Protein AF-A0A8S0TMM6-F1 (afdb_monomer)

Sequence (325 aa):
MARSENKHRPKLPVLSLVGIYNRWQGPYDYPSSRAVLHVAKFKPAFDTKEALLPDHKAVEKLRRFRYRSKYNLASFGPALTFYVDCLKACGQTDASKALHLALLRISNEAAVVDEKFRASAVRSMLKQFDSHVEKLNDNFDPRWTMRILLAGPRTLGGPAPYTQKMILDMATEWTQGSTVWGENVKEFVVQRTRHYAERWCAQKNYISLTFEQFVTDVARWATPGGAPAVTINEEKIRSKWAFGAAHAIAGGMLKIARSKDPRCVVVPKEEPAKTRLIITTPMASYLNQAYIWYRMGKPRMLKSTIGGFKTMQKWQENNYPLLPC

pLDDT: mean 74.48, std 17.44, range [29.39, 95.0]

Radius of gyration: 27.82 Å; Cα contacts (8 Å, |Δi|>4): 332; chains: 1; bounding box: 89×55×75 Å

Structure (mmCIF, N/CA/C/O backbone):
data_AF-A0A8S0TMM6-F1
#
_entry.id   AF-A0A8S0TMM6-F1
#
loop_
_atom_site.group_PDB
_atom_site.id
_atom_site.type_symbol
_atom_site.label_atom_id
_atom_site.label_alt_id
_atom_site.label_comp_id
_atom_site.label_asym_id
_atom_site.label_entity_id
_atom_site.label_seq_id
_atom_site.pdbx_PDB_ins_code
_atom_site.Cartn_x
_atom_site.Cartn_y
_atom_site.Cartn_z
_atom_site.occupancy
_atom_site.B_iso_or_equiv
_atom_site.auth_seq_id
_atom_site.auth_comp_id
_atom_site.auth_asym_id
_atom_site.auth_atom_id
_atom_site.pdbx_PDB_model_num
ATOM 1 N N . MET A 1 1 ? 54.404 -30.645 -19.899 1.00 41.59 1 MET A N 1
ATOM 2 C CA . MET A 1 1 ? 53.693 -30.653 -21.195 1.00 41.59 1 MET A CA 1
ATOM 3 C C . MET A 1 1 ? 52.261 -31.112 -20.968 1.00 41.59 1 MET A C 1
ATOM 5 O O . MET A 1 1 ? 52.057 -32.287 -20.721 1.00 41.59 1 MET A O 1
ATOM 9 N N . ALA A 1 2 ? 51.292 -30.200 -21.018 1.00 33.94 2 ALA A N 1
ATOM 10 C CA . ALA A 1 2 ? 49.889 -30.507 -21.301 1.00 33.94 2 ALA A CA 1
ATOM 11 C C . ALA A 1 2 ? 49.254 -29.206 -21.806 1.00 33.94 2 ALA A C 1
ATOM 13 O O . ALA A 1 2 ? 49.169 -28.216 -21.082 1.00 33.94 2 ALA A O 1
ATOM 14 N N . ARG A 1 3 ? 48.957 -29.178 -23.105 1.00 31.78 3 ARG A N 1
ATOM 15 C CA . ARG A 1 3 ? 48.357 -28.052 -23.819 1.00 31.78 3 ARG A CA 1
ATOM 16 C C . ARG A 1 3 ? 46.849 -28.013 -23.550 1.00 31.78 3 ARG A C 1
ATOM 18 O O . ARG A 1 3 ? 46.218 -29.056 -23.549 1.00 31.78 3 ARG A O 1
ATOM 25 N N . SER A 1 4 ? 46.328 -26.787 -23.460 1.00 33.69 4 SER A N 1
ATOM 26 C CA . SER A 1 4 ? 45.081 -26.311 -24.080 1.00 33.69 4 SER A CA 1
ATOM 27 C C . SER A 1 4 ? 43.789 -27.109 -23.863 1.00 33.69 4 SER A C 1
ATOM 29 O O . SER A 1 4 ? 43.594 -28.132 -24.499 1.00 33.69 4 SER A O 1
ATOM 31 N N . GLU A 1 5 ? 42.804 -26.462 -23.235 1.00 29.39 5 GLU A N 1
ATOM 32 C CA . GLU A 1 5 ? 41.477 -26.334 -23.854 1.00 29.39 5 GLU A CA 1
ATOM 33 C C . GLU A 1 5 ? 40.810 -25.023 -23.416 1.00 29.39 5 GLU A C 1
ATOM 35 O O . GLU A 1 5 ? 40.114 -24.909 -22.407 1.00 29.39 5 GLU A O 1
ATOM 40 N N . ASN A 1 6 ? 41.088 -23.980 -24.194 1.00 36.28 6 ASN A N 1
ATOM 41 C CA . ASN A 1 6 ? 40.467 -22.673 -24.067 1.00 36.28 6 ASN A CA 1
ATOM 42 C C . ASN A 1 6 ? 39.065 -22.766 -24.694 1.00 36.28 6 ASN A C 1
ATOM 44 O O . ASN A 1 6 ? 38.905 -22.608 -25.904 1.00 36.28 6 ASN A O 1
ATOM 48 N N . LYS A 1 7 ? 38.047 -23.105 -23.892 1.00 36.38 7 LYS A N 1
ATOM 49 C CA . LYS A 1 7 ? 36.659 -23.214 -24.368 1.00 36.38 7 LYS A CA 1
ATOM 50 C C . LYS A 1 7 ? 36.162 -21.851 -24.853 1.00 36.38 7 LYS A C 1
ATOM 52 O O . LYS A 1 7 ? 35.867 -20.950 -24.068 1.00 36.38 7 LYS A O 1
ATOM 57 N N . HIS A 1 8 ? 36.074 -21.721 -26.176 1.00 34.94 8 HIS A N 1
ATOM 58 C CA . HIS A 1 8 ? 35.413 -20.634 -26.883 1.00 34.94 8 HIS A CA 1
ATOM 59 C C . HIS A 1 8 ? 34.017 -20.375 -26.300 1.00 34.94 8 HIS A C 1
ATOM 61 O O . HIS A 1 8 ? 33.111 -21.199 -26.412 1.00 34.94 8 HIS A O 1
ATOM 67 N N . ARG A 1 9 ? 33.829 -19.191 -25.707 1.00 38.94 9 ARG A N 1
ATOM 68 C CA . ARG A 1 9 ? 32.493 -18.627 -25.492 1.00 38.94 9 ARG A CA 1
ATOM 69 C C . ARG A 1 9 ? 31.891 -18.321 -26.868 1.00 38.94 9 ARG A C 1
ATOM 71 O O . ARG A 1 9 ? 32.552 -17.621 -27.640 1.00 38.94 9 ARG A O 1
ATOM 78 N N . PRO A 1 10 ? 30.663 -18.758 -27.187 1.00 30.97 10 PRO A N 1
ATOM 79 C CA . PRO A 1 10 ? 29.994 -18.283 -28.386 1.00 30.97 10 PRO A CA 1
ATOM 80 C C . PRO A 1 10 ? 29.740 -16.780 -28.226 1.00 30.97 10 PRO A C 1
ATOM 82 O O . PRO A 1 10 ? 28.936 -16.349 -27.399 1.00 30.97 10 PRO A O 1
ATOM 85 N N . LYS A 1 11 ? 30.458 -15.960 -29.001 1.00 34.72 11 LYS A N 1
ATOM 86 C CA . LYS A 1 11 ? 30.071 -14.568 -29.230 1.00 34.72 11 LYS A CA 1
ATOM 87 C C . LYS A 1 11 ? 28.782 -14.619 -30.044 1.00 34.72 11 LYS A C 1
ATOM 89 O O . LYS A 1 11 ? 28.821 -14.935 -31.230 1.00 34.72 11 LYS A O 1
ATOM 94 N N . LEU A 1 12 ? 27.642 -14.361 -29.404 1.00 38.31 12 LEU A N 1
ATOM 95 C CA . LEU A 1 12 ? 26.404 -14.102 -30.137 1.00 38.31 12 LEU A CA 1
ATOM 96 C C . LEU A 1 12 ? 26.662 -12.949 -31.122 1.00 38.31 12 LEU A C 1
ATOM 98 O O . LEU A 1 12 ? 27.342 -11.986 -30.748 1.00 38.31 12 LEU A O 1
ATOM 102 N N . PRO A 1 13 ? 26.166 -13.035 -32.368 1.00 35.06 13 PRO A N 1
ATOM 103 C CA . PRO A 1 13 ? 26.374 -11.982 -33.343 1.00 35.06 13 PRO A CA 1
ATOM 104 C C . PRO A 1 13 ? 25.781 -10.690 -32.785 1.00 35.06 13 PRO A C 1
ATOM 106 O O . PRO A 1 13 ? 24.613 -10.645 -32.393 1.00 35.06 13 PRO A O 1
ATOM 109 N N . VAL A 1 14 ? 26.598 -9.637 -32.750 1.00 41.31 14 VAL A N 1
ATOM 110 C CA . VAL A 1 14 ? 26.136 -8.263 -32.553 1.00 41.31 14 VAL A CA 1
ATOM 111 C C . VAL A 1 14 ? 25.316 -7.909 -33.792 1.00 41.31 14 VAL A C 1
ATOM 113 O O . VAL A 1 14 ? 25.800 -7.273 -34.723 1.00 41.31 14 VAL A O 1
ATOM 116 N N . LEU A 1 15 ? 24.070 -8.378 -33.848 1.00 41.03 15 LEU A N 1
ATOM 117 C CA . LEU A 1 15 ? 23.077 -7.794 -34.731 1.00 41.03 15 LEU A CA 1
ATOM 118 C C . LEU A 1 15 ? 22.970 -6.340 -34.289 1.00 41.03 15 LEU A C 1
ATOM 120 O O . LEU A 1 15 ? 22.579 -6.060 -33.152 1.00 41.03 15 LEU A O 1
ATOM 124 N N . SER A 1 16 ? 23.392 -5.415 -35.152 1.00 43.59 16 SER A N 1
ATOM 125 C CA . SER A 1 16 ? 23.216 -3.996 -34.879 1.00 43.59 16 SER A CA 1
ATOM 126 C C . SER A 1 16 ? 21.739 -3.780 -34.545 1.00 43.59 16 SER A C 1
ATOM 128 O O . SER A 1 16 ? 20.850 -4.283 -35.233 1.00 43.59 16 SER A O 1
ATOM 130 N N . LEU A 1 17 ? 21.450 -3.067 -33.456 1.00 44.91 17 LEU A N 1
ATOM 131 C CA . LEU A 1 17 ? 20.073 -2.754 -33.044 1.00 44.91 17 LEU A CA 1
ATOM 132 C C . LEU A 1 17 ? 19.270 -2.090 -34.185 1.00 44.91 17 LEU A C 1
ATOM 134 O O . LEU A 1 17 ? 18.049 -2.208 -34.236 1.00 44.91 17 LEU A O 1
ATOM 138 N N . VAL A 1 18 ? 19.979 -1.478 -35.138 1.00 42.88 18 VAL A N 1
ATOM 139 C CA . VAL A 1 18 ? 19.478 -0.923 -36.403 1.00 42.88 18 VAL A CA 1
ATOM 140 C C . VAL A 1 18 ? 18.927 -2.007 -37.351 1.00 42.88 18 VAL A C 1
ATOM 142 O O . VAL A 1 18 ? 17.901 -1.804 -37.992 1.00 42.88 18 VAL A O 1
ATOM 145 N N . GLY A 1 19 ? 19.540 -3.192 -37.413 1.00 39.44 19 GLY A N 1
ATOM 146 C CA . GLY A 1 19 ? 19.092 -4.300 -38.266 1.00 39.44 19 GLY A CA 1
ATOM 147 C C . GLY A 1 19 ? 17.809 -4.990 -37.784 1.00 39.44 19 GLY A C 1
ATOM 148 O O . GLY A 1 19 ? 17.019 -5.460 -38.602 1.00 39.44 19 GLY A O 1
ATOM 149 N N . ILE A 1 20 ? 17.565 -5.013 -36.469 1.00 46.78 20 ILE A N 1
ATOM 150 C CA . ILE A 1 20 ? 16.291 -5.479 -35.886 1.00 46.78 20 ILE A CA 1
ATOM 151 C C . ILE A 1 20 ? 15.201 -4.411 -36.075 1.00 46.78 20 ILE A C 1
ATOM 153 O O . ILE A 1 20 ? 14.049 -4.745 -36.345 1.00 46.78 20 ILE A O 1
ATOM 157 N N . TYR A 1 21 ? 15.578 -3.132 -35.997 1.00 41.50 21 TYR A N 1
ATOM 158 C CA . TYR A 1 21 ? 14.701 -1.980 -36.215 1.00 41.50 21 TYR A CA 1
ATOM 159 C C . TYR A 1 21 ? 14.145 -1.916 -37.653 1.00 41.50 21 TYR A C 1
ATOM 161 O O . TYR A 1 21 ? 12.942 -1.735 -37.833 1.00 41.50 21 TYR A O 1
ATOM 169 N N . ASN A 1 22 ? 14.974 -2.174 -38.672 1.00 43.50 22 ASN A N 1
ATOM 170 C CA . ASN A 1 22 ? 14.568 -2.062 -40.081 1.00 43.50 22 ASN A CA 1
ATOM 171 C C . ASN A 1 22 ? 13.669 -3.206 -40.593 1.00 43.50 22 ASN A C 1
ATOM 173 O O . ASN A 1 22 ? 13.001 -3.048 -41.607 1.00 43.50 22 ASN A O 1
ATOM 177 N N . ARG A 1 23 ? 13.607 -4.357 -39.909 1.00 46.81 23 ARG A N 1
ATOM 178 C CA . ARG A 1 23 ? 12.795 -5.515 -40.349 1.00 46.81 23 ARG A CA 1
ATOM 179 C C . ARG A 1 23 ? 11.315 -5.453 -39.947 1.00 46.81 23 ARG A C 1
ATOM 181 O O . ARG A 1 23 ? 10.576 -6.383 -40.246 1.00 46.81 23 ARG A O 1
ATOM 188 N N . TRP A 1 24 ? 10.893 -4.414 -39.227 1.00 46.22 24 TRP A N 1
ATOM 189 C CA . TRP A 1 24 ? 9.623 -4.394 -38.482 1.00 46.22 24 TRP A CA 1
ATOM 190 C C . TRP A 1 24 ? 8.768 -3.136 -38.713 1.00 46.22 24 TRP A C 1
ATOM 192 O O . TRP A 1 24 ? 7.904 -2.825 -37.880 1.00 46.22 24 TRP A O 1
ATOM 202 N N . GLN A 1 25 ? 9.012 -2.403 -39.803 1.00 40.00 25 GLN A N 1
ATOM 203 C CA . GLN A 1 25 ? 8.175 -1.276 -40.213 1.00 40.00 25 GLN A CA 1
ATOM 204 C C . GLN A 1 25 ? 7.002 -1.761 -41.075 1.00 40.00 25 GLN A C 1
ATOM 206 O O . GLN A 1 25 ? 7.186 -2.247 -42.186 1.00 40.00 25 GLN A O 1
ATOM 211 N N . GLY A 1 26 ? 5.792 -1.647 -40.525 1.00 44.69 26 GLY A N 1
ATOM 212 C CA . GLY A 1 26 ? 4.570 -1.499 -41.315 1.00 44.69 26 GLY A CA 1
ATOM 213 C C . GLY A 1 26 ? 4.351 -0.018 -41.677 1.00 44.69 26 GLY A C 1
ATOM 214 O O . GLY A 1 26 ? 5.048 0.839 -41.135 1.00 44.69 26 GLY A O 1
ATOM 215 N N . PRO A 1 27 ? 3.384 0.300 -42.552 1.00 37.44 27 PRO A N 1
ATOM 216 C CA . PRO A 1 27 ? 3.313 1.559 -43.310 1.00 37.44 27 PRO A CA 1
ATOM 217 C C . PRO A 1 27 ? 2.819 2.797 -42.531 1.00 37.44 27 PRO A C 1
ATOM 219 O O . PRO A 1 27 ? 2.319 3.738 -43.137 1.00 37.44 27 PRO A O 1
ATOM 222 N N . TYR A 1 28 ? 2.938 2.833 -41.203 1.00 42.28 28 TYR A N 1
ATOM 223 C CA . TYR A 1 28 ? 2.476 3.966 -40.395 1.00 42.28 28 TYR A CA 1
ATOM 224 C C . TYR A 1 28 ? 3.660 4.688 -39.743 1.00 42.28 28 TYR A C 1
ATOM 226 O O . TYR A 1 28 ? 4.115 4.309 -38.664 1.00 42.28 28 TYR A O 1
ATOM 234 N N . ASP A 1 29 ? 4.139 5.746 -40.398 1.00 41.88 29 ASP A N 1
ATOM 235 C CA . ASP A 1 29 ? 5.099 6.703 -39.840 1.00 41.88 29 ASP A CA 1
ATOM 236 C C . ASP A 1 29 ? 4.399 7.599 -38.803 1.00 41.88 29 ASP A C 1
ATOM 238 O O . ASP A 1 29 ? 3.918 8.693 -39.094 1.00 41.88 29 ASP A O 1
ATOM 242 N N . TYR A 1 30 ? 4.313 7.119 -37.561 1.00 45.72 30 TYR A N 1
ATOM 243 C CA . TYR A 1 30 ? 4.000 7.964 -36.407 1.00 45.72 30 TYR A CA 1
ATOM 244 C C . TYR A 1 30 ? 5.299 8.536 -35.794 1.00 45.72 30 TYR A C 1
ATOM 246 O O . TYR A 1 30 ? 6.368 7.930 -35.917 1.00 45.72 30 TYR A O 1
ATOM 254 N N . PRO A 1 31 ? 5.236 9.637 -35.012 1.00 51.09 31 PRO A N 1
ATOM 255 C CA . PRO A 1 31 ? 6.353 10.160 -34.200 1.00 51.09 31 PRO A CA 1
ATOM 256 C C . PRO A 1 31 ? 6.953 9.159 -33.182 1.00 51.09 31 PRO A C 1
ATOM 258 O O . PRO A 1 31 ? 7.873 9.488 -32.428 1.00 51.09 31 PRO A O 1
ATOM 261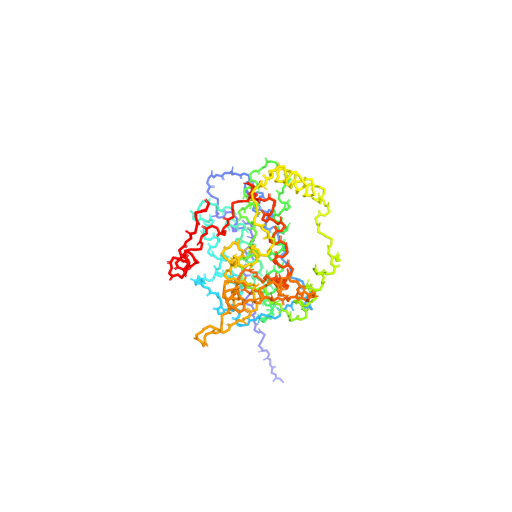 N N . SER A 1 32 ? 6.438 7.929 -33.143 1.00 54.72 32 SER A N 1
ATOM 262 C CA . SER A 1 32 ? 6.782 6.840 -32.236 1.00 54.72 32 SER A CA 1
ATOM 263 C C . SER A 1 32 ? 8.208 6.306 -32.403 1.00 54.72 32 SER A C 1
ATOM 265 O O . SER A 1 32 ? 8.795 5.830 -31.427 1.00 54.72 32 SER A O 1
ATOM 267 N N . SER A 1 33 ? 8.825 6.470 -33.578 1.00 62.31 33 SER A N 1
ATOM 268 C CA . SER A 1 33 ? 10.219 6.073 -33.829 1.00 62.31 33 SER A CA 1
ATOM 269 C C . SER A 1 33 ? 11.203 6.744 -32.863 1.00 62.31 33 SER A C 1
ATOM 271 O O . SER A 1 33 ? 12.083 6.086 -32.303 1.00 62.31 33 SER A O 1
ATOM 273 N N . ARG A 1 34 ? 11.020 8.037 -32.562 1.00 66.38 34 ARG A N 1
ATOM 274 C CA . ARG A 1 34 ? 11.893 8.781 -31.635 1.00 66.38 34 ARG A CA 1
ATOM 275 C C . ARG A 1 34 ? 11.760 8.312 -30.190 1.00 66.38 34 ARG A C 1
ATOM 277 O O . ARG A 1 34 ? 12.761 8.255 -29.478 1.00 66.38 34 ARG A O 1
ATOM 284 N N . ALA A 1 35 ? 10.552 7.966 -29.758 1.00 67.06 35 ALA A N 1
ATOM 285 C CA . ALA A 1 35 ? 10.294 7.507 -28.399 1.00 67.06 35 ALA A CA 1
ATOM 286 C C . ALA A 1 35 ? 10.844 6.090 -28.167 1.00 67.06 35 ALA A C 1
ATOM 288 O O . ALA A 1 35 ? 11.502 5.842 -27.156 1.00 67.06 35 ALA A O 1
ATOM 289 N N . VAL A 1 36 ? 10.685 5.193 -29.148 1.00 74.31 36 VAL A N 1
ATOM 290 C CA . VAL A 1 36 ? 11.335 3.873 -29.145 1.00 74.31 36 VAL A CA 1
ATOM 291 C C . VAL A 1 36 ? 12.854 4.022 -29.105 1.00 74.31 36 VAL A C 1
ATOM 293 O O . VAL A 1 36 ? 13.507 3.374 -28.290 1.00 74.31 36 VAL A O 1
ATOM 296 N N . LEU A 1 37 ? 13.428 4.914 -29.919 1.00 72.75 37 LEU A N 1
ATOM 297 C CA . LEU A 1 37 ? 14.867 5.190 -29.911 1.00 72.75 37 LEU A CA 1
ATOM 298 C C . LEU A 1 37 ? 15.341 5.794 -28.581 1.00 72.75 37 LEU A C 1
ATOM 300 O O . LEU A 1 37 ? 16.427 5.458 -28.113 1.00 72.75 37 LEU A O 1
ATOM 304 N N . HIS A 1 38 ? 14.544 6.655 -27.944 1.00 77.00 38 HIS A N 1
ATOM 305 C CA . HIS A 1 38 ? 14.868 7.217 -26.632 1.00 77.00 38 HIS A CA 1
ATOM 306 C C . HIS A 1 38 ? 14.887 6.135 -25.548 1.00 77.00 38 HIS A C 1
ATOM 308 O O . HIS A 1 38 ? 15.825 6.068 -24.752 1.00 77.00 38 HIS A O 1
ATOM 314 N N . VAL A 1 39 ? 13.895 5.244 -25.539 1.00 77.44 39 VAL A N 1
ATOM 315 C CA . VAL A 1 39 ? 13.877 4.095 -24.625 1.00 77.44 39 VAL A CA 1
ATOM 316 C C . VAL A 1 39 ? 15.013 3.119 -24.951 1.00 77.44 39 VAL A C 1
ATOM 318 O O . VAL A 1 39 ? 15.661 2.608 -24.044 1.00 77.44 39 VAL A O 1
ATOM 321 N N . ALA A 1 40 ? 15.361 2.933 -26.225 1.00 75.31 40 ALA A N 1
ATOM 322 C CA . ALA A 1 40 ? 16.509 2.126 -26.636 1.00 75.31 40 ALA A CA 1
ATOM 323 C C . ALA A 1 40 ? 17.864 2.716 -26.195 1.00 75.31 40 ALA A C 1
ATOM 325 O O . ALA A 1 40 ? 18.872 2.010 -26.210 1.00 75.31 40 ALA A O 1
ATOM 326 N N . LYS A 1 41 ? 17.925 3.986 -25.776 1.00 81.88 41 LYS A N 1
ATOM 327 C CA . LYS A 1 41 ? 19.119 4.573 -25.145 1.00 81.88 41 LYS A CA 1
ATOM 328 C C . LYS A 1 41 ? 19.222 4.262 -23.652 1.00 81.88 41 LYS A C 1
ATOM 330 O O . LYS A 1 41 ? 20.275 4.530 -23.079 1.00 81.88 41 LYS A O 1
ATOM 335 N N . PHE A 1 42 ? 18.193 3.674 -23.036 1.00 86.38 42 PHE A N 1
ATOM 336 C CA . PHE A 1 42 ? 18.240 3.253 -21.641 1.00 86.38 42 PHE A CA 1
ATOM 337 C C . PHE A 1 42 ? 19.410 2.288 -21.412 1.00 86.38 42 PHE A C 1
ATOM 339 O O . PHE A 1 42 ? 19.559 1.269 -22.103 1.00 86.38 42 PHE A O 1
ATOM 346 N N . LYS A 1 43 ? 20.254 2.640 -20.444 1.00 88.50 43 LYS A N 1
ATOM 347 C CA . LYS A 1 43 ? 21.378 1.834 -19.977 1.00 88.50 43 LYS A CA 1
ATOM 348 C C . LYS A 1 43 ? 21.063 1.416 -18.545 1.00 88.50 43 LYS A C 1
ATOM 350 O O . LYS A 1 43 ? 21.161 2.264 -17.660 1.00 88.50 43 LYS A O 1
ATOM 355 N N . PRO A 1 44 ? 20.621 0.171 -18.324 1.00 86.56 44 PRO A N 1
ATOM 356 C CA . PRO A 1 44 ? 20.357 -0.289 -16.977 1.00 86.56 44 PRO A CA 1
ATOM 357 C C . PRO A 1 44 ? 21.651 -0.342 -16.173 1.00 86.56 44 PRO A C 1
ATOM 359 O O . PRO A 1 44 ? 22.667 -0.833 -16.654 1.00 86.56 44 PRO A O 1
ATOM 362 N N . ALA A 1 45 ? 21.581 0.132 -14.938 1.00 86.00 45 ALA A N 1
ATOM 363 C CA . ALA A 1 45 ? 22.552 -0.152 -13.900 1.00 86.00 45 ALA A CA 1
ATOM 364 C C . ALA A 1 45 ? 21.776 -0.596 -12.657 1.00 86.00 45 ALA A C 1
ATOM 366 O O . ALA A 1 45 ? 20.649 -0.158 -12.436 1.00 86.00 45 ALA A O 1
ATOM 367 N N . PHE A 1 46 ? 22.339 -1.484 -11.851 1.00 79.81 46 PHE A N 1
ATOM 368 C CA . PHE A 1 46 ? 21.806 -1.761 -10.519 1.00 79.81 46 PHE A CA 1
ATOM 369 C C . PHE A 1 46 ? 22.635 -0.998 -9.482 1.00 79.81 46 PHE A C 1
ATOM 371 O O . PHE A 1 46 ? 23.749 -0.563 -9.776 1.00 79.81 46 PHE A O 1
ATOM 378 N N . ASP A 1 47 ? 22.066 -0.799 -8.292 1.00 76.00 47 ASP A N 1
ATOM 379 C CA . ASP A 1 47 ? 22.772 -0.168 -7.171 1.00 76.00 47 ASP A CA 1
ATOM 380 C C . ASP A 1 47 ? 24.058 -0.939 -6.822 1.00 76.00 47 ASP A C 1
ATOM 382 O O . ASP A 1 47 ? 24.266 -2.067 -7.278 1.00 76.00 47 ASP A O 1
ATOM 386 N N . THR A 1 48 ? 24.943 -0.351 -6.014 1.00 80.25 48 THR A N 1
ATOM 387 C CA . THR A 1 48 ? 26.183 -1.033 -5.613 1.00 80.25 48 THR A CA 1
ATOM 388 C C . THR A 1 48 ? 25.876 -2.405 -4.998 1.00 80.25 48 THR A C 1
ATOM 390 O O . THR A 1 48 ? 24.795 -2.627 -4.446 1.00 80.25 48 THR A O 1
ATOM 393 N N . LYS A 1 49 ? 26.800 -3.369 -5.113 1.00 72.69 49 LYS A N 1
ATOM 394 C CA . LYS A 1 49 ? 26.549 -4.752 -4.660 1.00 72.69 49 LYS A CA 1
ATOM 395 C C . LYS A 1 49 ? 26.154 -4.813 -3.181 1.00 72.69 49 LYS A C 1
ATOM 397 O O . LYS A 1 49 ? 25.375 -5.678 -2.799 1.00 72.69 49 LYS A O 1
ATOM 402 N N . GLU A 1 50 ? 26.648 -3.871 -2.387 1.00 74.19 50 GLU A N 1
ATOM 403 C CA . GLU A 1 50 ? 26.378 -3.701 -0.959 1.00 74.19 50 GLU A CA 1
ATOM 404 C C . GLU A 1 50 ? 24.937 -3.243 -0.677 1.00 74.19 50 GLU A C 1
ATOM 406 O O . GLU A 1 50 ? 24.417 -3.487 0.409 1.00 74.19 50 GLU A O 1
ATOM 411 N N . ALA A 1 51 ? 24.276 -2.606 -1.648 1.00 78.75 51 ALA A N 1
ATOM 412 C CA . ALA A 1 51 ? 22.885 -2.168 -1.559 1.00 78.75 51 ALA A CA 1
ATOM 413 C C . ALA A 1 51 ? 21.881 -3.244 -2.018 1.00 78.75 51 ALA A C 1
ATOM 415 O O . ALA A 1 51 ? 20.670 -3.070 -1.855 1.00 78.75 51 ALA A O 1
ATOM 416 N N . LEU A 1 52 ? 22.352 -4.354 -2.601 1.00 84.12 52 LEU A N 1
ATOM 417 C CA . LEU A 1 52 ? 21.483 -5.439 -3.044 1.00 84.12 52 LEU A CA 1
ATOM 418 C C . LEU A 1 52 ? 21.039 -6.311 -1.870 1.00 84.12 52 LEU A C 1
ATOM 420 O O . LEU A 1 52 ? 21.830 -6.738 -1.033 1.00 84.12 52 LEU A O 1
ATOM 424 N N . LEU A 1 53 ? 19.748 -6.626 -1.851 1.00 82.12 53 LEU A N 1
ATOM 425 C CA . LEU A 1 53 ? 19.126 -7.399 -0.786 1.00 82.12 53 LEU A CA 1
ATOM 426 C C . LEU A 1 53 ? 18.813 -8.817 -1.262 1.00 82.12 53 LEU A C 1
ATOM 428 O O . LEU A 1 53 ? 18.386 -8.988 -2.409 1.00 82.12 53 LEU A O 1
ATOM 432 N N . PRO A 1 54 ? 19.033 -9.839 -0.416 1.00 81.81 54 PRO A N 1
ATOM 433 C CA . PRO A 1 54 ? 18.814 -11.215 -0.815 1.00 81.81 54 PRO A CA 1
ATOM 434 C C . PRO A 1 54 ? 17.318 -11.500 -0.980 1.00 81.81 54 PRO A C 1
ATOM 436 O O . PRO A 1 54 ? 16.497 -11.109 -0.151 1.00 81.81 54 PRO A O 1
ATOM 439 N N . ASP A 1 55 ? 16.966 -12.210 -2.041 1.00 73.12 55 ASP A N 1
ATOM 440 C CA . ASP A 1 55 ? 15.621 -12.636 -2.372 1.00 73.12 55 ASP A CA 1
ATOM 441 C C . ASP A 1 55 ? 15.098 -13.603 -1.303 1.00 73.12 55 ASP A C 1
ATOM 443 O O . ASP A 1 55 ? 15.692 -14.643 -1.001 1.00 73.12 55 ASP A O 1
ATOM 447 N N . HIS A 1 56 ? 13.928 -13.289 -0.747 1.00 68.00 56 HIS A N 1
ATOM 448 C CA . HIS A 1 56 ? 13.251 -14.177 0.192 1.00 68.00 56 HIS A CA 1
ATOM 449 C C . HIS A 1 56 ? 12.527 -15.282 -0.576 1.00 68.00 56 HIS A C 1
ATOM 451 O O . HIS A 1 56 ? 11.448 -15.060 -1.118 1.00 68.00 56 HIS A O 1
ATOM 457 N N . LYS A 1 57 ? 13.067 -16.507 -0.591 1.00 63.94 57 LYS A N 1
ATOM 458 C CA . LYS A 1 57 ? 12.431 -17.660 -1.272 1.00 63.94 57 LYS A CA 1
ATOM 459 C C . LYS A 1 57 ? 10.981 -17.910 -0.831 1.00 63.94 57 LYS A C 1
ATOM 461 O O . LYS A 1 57 ? 10.160 -18.364 -1.624 1.00 63.94 57 LYS A O 1
ATOM 466 N N . ALA A 1 58 ? 10.634 -17.572 0.414 1.00 62.94 58 ALA A N 1
ATOM 467 C CA . ALA A 1 58 ? 9.262 -17.658 0.924 1.00 62.94 58 ALA A CA 1
ATOM 468 C C . ALA A 1 58 ? 8.270 -16.808 0.108 1.00 62.94 58 ALA A C 1
ATOM 470 O O . ALA A 1 58 ? 7.121 -17.200 -0.086 1.00 62.94 58 ALA A O 1
ATOM 471 N N . VAL A 1 59 ? 8.738 -15.684 -0.434 1.00 59.69 59 VAL A N 1
ATOM 472 C CA . VAL A 1 59 ? 7.948 -14.740 -1.221 1.00 59.69 59 VAL A CA 1
ATOM 473 C C . VAL A 1 59 ? 7.613 -15.286 -2.613 1.00 59.69 59 VAL A C 1
ATOM 475 O O . VAL A 1 59 ? 6.577 -14.938 -3.182 1.00 59.69 59 VAL A O 1
ATOM 478 N N . GLU A 1 60 ? 8.423 -16.195 -3.164 1.00 60.06 60 GLU A N 1
ATOM 479 C CA . GLU A 1 60 ? 8.101 -16.841 -4.441 1.00 60.06 60 GLU A CA 1
ATOM 480 C C . GLU A 1 60 ? 6.800 -17.647 -4.372 1.00 60.06 60 GLU A C 1
ATOM 482 O O . GLU A 1 60 ? 6.055 -17.689 -5.351 1.00 60.06 60 GLU A O 1
ATOM 487 N N . LYS A 1 61 ? 6.470 -18.203 -3.197 1.00 63.03 61 LYS A N 1
ATOM 488 C CA . LYS A 1 61 ? 5.216 -18.938 -2.959 1.00 63.03 61 LYS A CA 1
ATOM 489 C C . LYS A 1 61 ? 3.973 -18.047 -3.043 1.00 63.03 61 LYS A C 1
ATOM 491 O O . LYS A 1 61 ? 2.877 -18.553 -3.257 1.00 63.03 61 LYS A O 1
ATOM 496 N N . LEU A 1 62 ? 4.126 -16.727 -2.902 1.00 58.34 62 LEU A N 1
ATOM 497 C CA . LEU A 1 62 ? 3.026 -15.762 -3.007 1.00 58.34 62 LEU A CA 1
ATOM 498 C C . LEU A 1 62 ? 2.688 -15.399 -4.463 1.00 58.34 62 LEU A C 1
ATOM 500 O O . LEU A 1 62 ? 1.725 -14.667 -4.708 1.00 58.34 62 LEU A O 1
ATOM 504 N N . ARG A 1 63 ? 3.444 -15.908 -5.445 1.00 62.34 63 ARG A N 1
ATOM 505 C CA . ARG A 1 63 ? 3.164 -15.688 -6.868 1.00 62.34 63 ARG A CA 1
ATOM 506 C C . ARG A 1 63 ? 1.920 -16.467 -7.289 1.00 62.34 63 ARG A C 1
ATOM 508 O O . ARG A 1 63 ? 1.947 -17.680 -7.467 1.00 62.34 63 ARG A O 1
ATOM 515 N N . ARG A 1 64 ? 0.822 -15.740 -7.497 1.00 59.91 64 ARG A N 1
ATOM 516 C CA . ARG A 1 64 ? -0.451 -16.303 -7.984 1.00 59.91 64 ARG A CA 1
ATOM 517 C C . ARG A 1 64 ? -0.512 -16.434 -9.508 1.00 59.91 64 ARG A C 1
ATOM 519 O O . ARG A 1 64 ? -1.345 -17.170 -10.022 1.00 59.91 64 ARG A O 1
ATOM 526 N N . PHE A 1 65 ? 0.359 -15.730 -10.228 1.00 67.88 65 PHE A N 1
ATOM 527 C CA . PHE A 1 65 ? 0.328 -15.643 -11.686 1.00 67.88 65 PHE A CA 1
ATOM 528 C C . PHE A 1 65 ? 1.373 -16.566 -12.323 1.00 67.88 65 PHE A C 1
ATOM 530 O O . PHE A 1 65 ? 2.571 -16.422 -12.074 1.00 67.88 65 PHE A O 1
ATOM 537 N N . ARG A 1 66 ? 0.918 -17.521 -13.144 1.00 73.12 66 ARG A N 1
ATOM 538 C CA . ARG A 1 66 ? 1.767 -18.483 -13.861 1.00 73.12 66 ARG A CA 1
ATOM 539 C C . ARG A 1 66 ? 1.780 -18.131 -15.346 1.00 73.12 66 ARG A C 1
ATOM 541 O O . ARG A 1 66 ? 0.869 -18.494 -16.078 1.00 73.12 66 ARG A O 1
ATOM 548 N N . TYR A 1 67 ? 2.813 -17.416 -15.774 1.00 83.88 67 TYR A N 1
ATOM 549 C CA . TYR A 1 67 ? 3.047 -17.072 -17.176 1.00 83.88 67 TYR A CA 1
ATOM 550 C C . TYR A 1 67 ? 4.488 -17.421 -17.538 1.00 83.88 67 TYR A C 1
ATOM 552 O O . TYR A 1 67 ? 5.398 -17.212 -16.732 1.00 83.88 67 TYR A O 1
ATOM 560 N N . ARG A 1 68 ? 4.719 -17.993 -18.723 1.00 87.81 68 ARG A N 1
ATOM 561 C CA . ARG A 1 68 ? 6.077 -18.368 -19.133 1.00 87.81 68 ARG A CA 1
ATOM 562 C C . ARG A 1 68 ? 6.886 -17.097 -19.369 1.00 87.81 68 ARG A C 1
ATOM 564 O O . ARG A 1 68 ? 6.525 -16.283 -20.212 1.00 87.81 68 ARG A O 1
ATOM 571 N N . SER A 1 69 ? 7.976 -16.931 -18.627 1.00 88.62 69 SER A N 1
ATOM 572 C CA . SER A 1 69 ? 8.839 -15.766 -18.800 1.00 88.62 69 SER A CA 1
ATOM 573 C C . SER A 1 69 ? 9.652 -15.866 -20.092 1.00 88.62 69 SER A C 1
ATOM 575 O O . SER A 1 69 ? 10.252 -16.908 -20.358 1.00 88.62 69 SER A O 1
ATOM 577 N N . LYS A 1 70 ? 9.723 -14.770 -20.856 1.00 92.12 70 LYS A N 1
ATOM 578 C CA . LYS A 1 70 ? 10.693 -14.584 -21.954 1.00 92.12 70 LYS A CA 1
ATOM 579 C C . LYS A 1 70 ? 12.040 -14.046 -21.463 1.00 92.12 70 LYS A C 1
ATOM 581 O O . LYS A 1 70 ? 13.010 -14.075 -22.210 1.00 92.12 70 LYS A O 1
ATOM 586 N N . TYR A 1 71 ? 12.100 -13.553 -20.225 1.00 91.31 71 TYR A N 1
ATOM 587 C CA . TYR A 1 71 ? 13.261 -12.851 -19.675 1.00 91.31 71 TYR A CA 1
ATOM 588 C C . TYR A 1 71 ? 13.774 -13.519 -18.394 1.00 91.31 71 TYR A C 1
ATOM 590 O O . TYR A 1 71 ? 12.984 -14.030 -17.592 1.00 91.31 71 TYR A O 1
ATOM 598 N N . ASN A 1 72 ? 15.080 -13.452 -18.137 1.00 89.25 72 ASN A N 1
ATOM 599 C CA . ASN A 1 72 ? 15.669 -13.904 -16.874 1.00 89.25 72 ASN A CA 1
ATOM 600 C C . ASN A 1 72 ? 15.634 -12.774 -15.827 1.00 89.25 72 ASN A C 1
ATOM 602 O O . ASN A 1 72 ? 16.659 -12.218 -15.445 1.00 89.25 72 ASN A O 1
ATOM 606 N N . LEU A 1 73 ? 14.425 -12.400 -15.395 1.00 89.75 73 LEU A N 1
ATOM 607 C CA . LEU A 1 73 ? 14.171 -11.242 -14.522 1.00 89.75 73 LEU A CA 1
ATOM 608 C C . LEU A 1 73 ? 13.641 -11.638 -13.137 1.00 89.75 73 LEU A C 1
ATOM 610 O O . LEU A 1 73 ? 12.860 -10.903 -12.527 1.00 89.75 73 LEU A O 1
ATOM 614 N N . ALA A 1 74 ? 14.028 -12.821 -12.652 1.00 86.81 74 ALA A N 1
ATOM 615 C CA . ALA A 1 74 ? 13.554 -13.379 -11.386 1.00 86.81 74 ALA A CA 1
ATOM 616 C C . ALA A 1 74 ? 12.015 -13.285 -11.270 1.00 86.81 74 ALA A C 1
ATOM 618 O O . ALA A 1 74 ? 11.287 -13.671 -12.189 1.00 86.81 74 ALA A O 1
ATOM 619 N N . SER A 1 75 ? 11.510 -12.721 -10.168 1.00 83.75 75 SER A N 1
ATOM 620 C CA . SER A 1 75 ? 10.069 -12.585 -9.907 1.00 83.75 75 SER A CA 1
ATOM 621 C C . SER A 1 75 ? 9.285 -11.737 -10.902 1.00 83.75 75 SER A C 1
ATOM 623 O O . SER A 1 75 ? 8.070 -11.890 -10.991 1.00 83.75 75 SER A O 1
ATOM 625 N N . PHE A 1 76 ? 9.959 -10.879 -11.662 1.00 88.38 76 PHE A N 1
ATOM 626 C CA . PHE A 1 76 ? 9.321 -9.943 -12.580 1.00 88.38 76 PHE A CA 1
ATOM 627 C C . PHE A 1 76 ? 9.031 -10.561 -13.951 1.00 88.38 76 PHE A C 1
ATOM 629 O O . PHE A 1 76 ? 8.156 -10.089 -14.675 1.00 88.38 76 PHE A O 1
ATOM 636 N N . GLY A 1 77 ? 9.762 -11.617 -14.317 1.00 90.50 77 GLY A N 1
ATOM 637 C CA . GLY A 1 77 ? 9.773 -12.178 -15.667 1.00 90.50 77 GLY A CA 1
ATOM 638 C C . GLY A 1 77 ? 8.384 -12.519 -16.228 1.00 90.50 77 GLY A C 1
ATOM 639 O O . GLY A 1 77 ? 8.017 -11.976 -17.275 1.00 90.50 77 GLY A O 1
ATOM 640 N N . PRO A 1 78 ? 7.582 -13.359 -15.546 1.00 89.50 78 PRO A N 1
ATOM 641 C CA . PRO A 1 78 ? 6.231 -13.717 -15.984 1.00 89.50 78 PRO A CA 1
ATOM 642 C C . PRO A 1 78 ? 5.313 -12.513 -16.232 1.00 89.50 78 PRO A C 1
ATOM 644 O O . PRO A 1 78 ? 4.726 -12.398 -17.306 1.00 89.50 78 PRO A O 1
ATOM 647 N N . ALA A 1 79 ? 5.216 -11.600 -15.261 1.00 89.19 79 ALA A N 1
ATOM 648 C CA . ALA A 1 79 ? 4.317 -10.449 -15.328 1.00 89.19 79 ALA A CA 1
ATOM 649 C C . ALA A 1 79 ? 4.739 -9.455 -16.417 1.00 89.19 79 ALA A C 1
ATOM 651 O O . ALA A 1 79 ? 3.900 -8.971 -17.171 1.00 89.19 79 ALA A O 1
ATOM 652 N N . LEU A 1 80 ? 6.041 -9.200 -16.554 1.00 92.75 80 LEU A N 1
ATOM 653 C CA . LEU A 1 80 ? 6.568 -8.322 -17.597 1.00 92.75 80 LEU A CA 1
ATOM 654 C C . LEU A 1 80 ? 6.437 -8.925 -18.996 1.00 92.75 80 LEU A C 1
ATOM 656 O O . LEU A 1 80 ? 6.198 -8.201 -19.958 1.00 92.75 80 LEU A O 1
ATOM 660 N N . THR A 1 81 ? 6.564 -10.247 -19.118 1.00 94.25 81 THR A N 1
ATOM 661 C CA . THR A 1 81 ? 6.312 -10.940 -20.387 1.00 94.25 81 THR A CA 1
ATOM 662 C C . THR A 1 81 ? 4.859 -10.775 -20.803 1.00 94.25 81 THR A C 1
ATOM 664 O O . THR A 1 81 ? 4.594 -10.341 -21.921 1.00 94.25 81 THR A O 1
ATOM 667 N N . PHE A 1 82 ? 3.935 -11.047 -19.882 1.00 92.94 82 PHE A N 1
ATOM 668 C CA . PHE A 1 82 ? 2.514 -10.825 -20.113 1.00 92.94 82 PHE A CA 1
ATOM 669 C C . PHE A 1 82 ? 2.224 -9.365 -20.472 1.00 92.94 82 PHE A C 1
ATOM 671 O O . PHE A 1 82 ? 1.485 -9.103 -21.413 1.00 92.94 82 PHE A O 1
ATOM 678 N N . TYR A 1 83 ? 2.854 -8.408 -19.784 1.00 93.38 83 TYR A N 1
ATOM 679 C CA . TYR A 1 83 ? 2.639 -6.990 -20.052 1.00 93.38 83 TYR A CA 1
ATOM 680 C C . TYR A 1 83 ? 3.077 -6.576 -21.464 1.00 93.38 83 TYR A C 1
ATOM 682 O O . TYR A 1 83 ? 2.322 -5.915 -22.175 1.00 93.38 83 TYR A O 1
ATOM 690 N N . VAL A 1 84 ? 4.254 -7.027 -21.910 1.00 94.25 84 VAL A N 1
ATOM 691 C CA . VAL A 1 84 ? 4.734 -6.804 -23.285 1.00 94.25 84 VAL A CA 1
ATOM 692 C C . VAL A 1 84 ? 3.775 -7.400 -24.319 1.00 94.25 84 VAL A C 1
ATOM 694 O O . VAL A 1 84 ? 3.496 -6.755 -25.335 1.00 94.25 84 VAL A O 1
ATOM 697 N N . ASP A 1 85 ? 3.256 -8.599 -24.054 1.00 93.88 85 ASP A N 1
ATOM 698 C CA . ASP A 1 85 ? 2.340 -9.297 -24.958 1.00 93.88 85 ASP A CA 1
ATOM 699 C C . ASP A 1 85 ? 0.964 -8.616 -25.015 1.00 93.88 85 ASP A C 1
ATOM 701 O O . ASP A 1 85 ? 0.414 -8.456 -26.103 1.00 93.88 85 ASP A O 1
ATOM 705 N N . CYS A 1 86 ? 0.458 -8.111 -23.887 1.00 93.19 86 CYS A N 1
ATOM 706 C CA . CYS A 1 86 ? -0.761 -7.303 -23.829 1.00 93.19 86 CYS A CA 1
ATOM 707 C C . CYS A 1 86 ? -0.621 -5.990 -24.602 1.00 93.19 86 CYS A C 1
ATOM 709 O O . CYS A 1 86 ? -1.499 -5.656 -25.393 1.00 93.19 86 CYS A O 1
ATOM 711 N N . LEU A 1 87 ? 0.491 -5.265 -24.434 1.00 90.94 87 LEU A N 1
ATOM 712 C CA . LEU A 1 87 ? 0.745 -4.047 -25.211 1.00 90.94 87 LEU A CA 1
ATOM 713 C C . LEU A 1 87 ? 0.715 -4.344 -26.716 1.00 90.94 87 LEU A C 1
ATOM 715 O O . LEU A 1 87 ? 0.081 -3.615 -27.476 1.00 90.94 87 LEU A O 1
ATOM 719 N N . LYS A 1 88 ? 1.336 -5.451 -27.142 1.00 91.75 88 LYS A N 1
ATOM 720 C CA . LYS A 1 88 ? 1.319 -5.881 -28.545 1.00 91.75 88 LYS A CA 1
ATOM 721 C C . LYS A 1 88 ? -0.096 -6.219 -29.021 1.00 91.75 88 LYS A C 1
ATOM 723 O O . LYS A 1 88 ? -0.492 -5.765 -30.090 1.00 91.75 88 LYS A O 1
ATOM 728 N N . ALA A 1 89 ? -0.847 -6.997 -28.242 1.00 88.44 89 ALA A N 1
ATOM 729 C CA . ALA A 1 89 ? -2.207 -7.412 -28.583 1.00 88.44 89 ALA A CA 1
ATOM 730 C C . ALA A 1 89 ? -3.175 -6.221 -28.692 1.00 88.44 89 ALA A C 1
ATOM 732 O O . ALA A 1 89 ? -4.040 -6.213 -29.560 1.00 88.44 89 ALA A O 1
ATOM 733 N N . CYS A 1 90 ? -2.980 -5.180 -27.878 1.00 87.00 90 CYS A N 1
ATOM 734 C CA . CYS A 1 90 ? -3.751 -3.934 -27.923 1.00 87.00 90 CYS A CA 1
ATOM 735 C C . CYS A 1 90 ? -3.291 -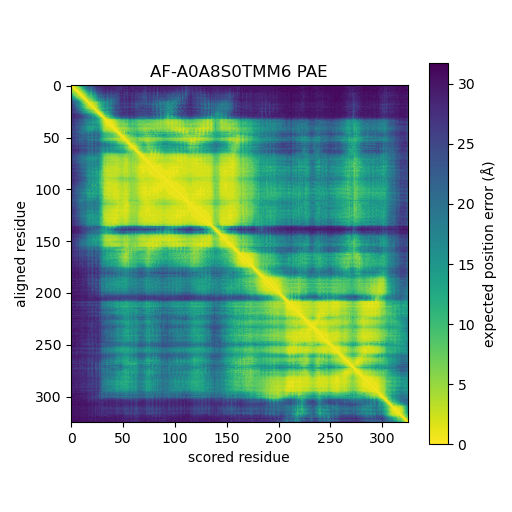2.953 -29.023 1.00 87.00 90 CYS A C 1
ATOM 737 O O . CYS A 1 90 ? -3.642 -1.773 -28.978 1.00 87.00 90 CYS A O 1
ATOM 739 N N . GLY A 1 91 ? -2.448 -3.387 -29.966 1.00 85.12 91 GLY A N 1
ATOM 740 C CA . GLY A 1 91 ? -1.936 -2.547 -31.053 1.00 85.12 91 GLY A CA 1
ATOM 741 C C . GLY A 1 91 ? -0.869 -1.529 -30.634 1.00 85.12 91 GLY A C 1
ATOM 742 O O . GLY A 1 91 ? -0.361 -0.799 -31.484 1.00 85.12 91 GLY A O 1
ATOM 743 N N . GLN A 1 92 ? -0.455 -1.504 -29.361 1.00 86.75 92 GLN A N 1
ATOM 744 C CA . GLN A 1 92 ? 0.588 -0.616 -28.827 1.00 86.75 92 GLN A CA 1
ATOM 745 C C . GLN A 1 92 ? 1.988 -1.158 -29.149 1.00 86.75 92 GLN A C 1
ATOM 747 O O . GLN A 1 92 ? 2.815 -1.419 -28.269 1.00 86.75 92 GLN A O 1
ATOM 752 N N . THR A 1 93 ? 2.244 -1.360 -30.441 1.00 87.06 93 THR A N 1
ATOM 753 C CA . THR A 1 93 ? 3.424 -2.063 -30.956 1.00 87.06 93 THR A CA 1
ATOM 754 C C . THR A 1 93 ? 4.726 -1.380 -30.546 1.00 87.06 93 THR A C 1
ATOM 756 O O . THR A 1 93 ? 5.670 -2.058 -30.146 1.00 87.06 93 THR A O 1
ATOM 759 N N . ASP A 1 94 ? 4.779 -0.051 -30.574 1.00 84.75 94 ASP A N 1
ATOM 760 C CA . ASP A 1 94 ? 5.993 0.697 -30.240 1.00 84.75 94 ASP A CA 1
ATOM 761 C C . ASP A 1 94 ? 6.295 0.697 -28.742 1.00 84.75 94 ASP A C 1
ATOM 763 O O . ASP A 1 94 ? 7.443 0.486 -28.351 1.00 84.75 94 ASP A O 1
ATOM 767 N N . ALA A 1 95 ? 5.273 0.813 -27.889 1.00 87.12 95 ALA A N 1
ATOM 768 C CA . ALA A 1 95 ? 5.436 0.642 -26.446 1.00 87.12 95 ALA A CA 1
ATOM 769 C C . ALA A 1 95 ? 5.887 -0.789 -26.107 1.00 87.12 95 ALA A C 1
ATOM 771 O O . ALA A 1 95 ? 6.826 -0.976 -25.333 1.00 87.12 95 ALA A O 1
ATOM 772 N N . SER A 1 96 ? 5.277 -1.798 -26.741 1.00 91.62 96 SER A N 1
ATOM 773 C CA . SER A 1 96 ? 5.668 -3.203 -26.588 1.00 91.62 96 SER A CA 1
ATOM 774 C C . SER A 1 96 ? 7.131 -3.431 -26.989 1.00 91.62 96 SER A C 1
ATOM 776 O O . SER A 1 96 ? 7.900 -3.998 -26.212 1.00 91.62 96 SER A O 1
ATOM 778 N N . LYS A 1 97 ? 7.553 -2.922 -28.157 1.00 89.06 97 LYS A N 1
ATOM 779 C CA . LYS A 1 97 ? 8.942 -2.989 -28.642 1.00 89.06 97 LYS A CA 1
ATOM 780 C C . LYS A 1 97 ? 9.914 -2.283 -27.696 1.00 89.06 97 LYS A C 1
ATOM 782 O O . LYS A 1 97 ? 10.938 -2.859 -27.332 1.00 89.06 97 LYS A O 1
ATOM 787 N N . ALA A 1 98 ? 9.600 -1.052 -27.297 1.00 89.50 98 ALA A N 1
ATOM 788 C CA . ALA A 1 98 ? 10.432 -0.252 -26.405 1.00 89.50 98 ALA A CA 1
ATOM 789 C C . ALA A 1 98 ? 10.651 -0.963 -25.063 1.00 89.50 98 ALA A C 1
ATOM 791 O O . ALA A 1 98 ? 11.791 -1.111 -24.618 1.00 89.50 98 ALA A O 1
ATOM 792 N N . LEU A 1 99 ? 9.571 -1.475 -24.463 1.00 92.69 99 LEU A N 1
ATOM 793 C CA . LEU A 1 99 ? 9.649 -2.247 -23.231 1.00 92.69 99 LEU A CA 1
ATOM 794 C C . LEU A 1 99 ? 10.446 -3.537 -23.436 1.00 92.69 99 LEU A C 1
ATOM 796 O O . LEU A 1 99 ? 11.361 -3.806 -22.668 1.00 92.69 99 LEU A O 1
ATOM 800 N N . HIS A 1 100 ? 10.163 -4.308 -24.488 1.00 93.62 100 HIS A N 1
ATOM 801 C CA . HIS A 1 100 ? 10.884 -5.545 -24.791 1.00 93.62 100 HIS A CA 1
ATOM 802 C C . HIS A 1 100 ? 12.403 -5.331 -24.869 1.00 93.62 100 HIS A C 1
ATOM 804 O O . HIS A 1 100 ? 13.164 -6.059 -24.230 1.00 93.62 100 HIS A O 1
ATOM 810 N N . LEU A 1 101 ? 12.850 -4.297 -25.590 1.00 91.31 101 LEU A N 1
ATOM 811 C CA . LEU A 1 101 ? 14.270 -3.957 -25.708 1.00 91.31 101 LEU A CA 1
ATOM 812 C C . LEU A 1 101 ? 14.888 -3.562 -24.362 1.00 91.31 101 LEU A C 1
ATOM 814 O O . LEU A 1 101 ? 16.000 -3.993 -24.051 1.00 91.31 101 LEU A O 1
ATOM 818 N N . ALA A 1 102 ? 14.177 -2.775 -23.552 1.00 93.12 102 ALA A N 1
ATOM 819 C CA . ALA A 1 102 ? 14.636 -2.420 -22.213 1.00 93.12 102 ALA A CA 1
ATOM 820 C C . ALA A 1 102 ? 14.759 -3.661 -21.315 1.00 93.12 102 ALA A C 1
ATOM 822 O O . ALA A 1 102 ? 15.776 -3.841 -20.649 1.00 93.12 102 ALA A O 1
ATOM 823 N N . LEU A 1 103 ? 13.776 -4.562 -21.352 1.00 94.62 103 LEU A N 1
ATOM 824 C CA . LEU A 1 103 ? 13.773 -5.791 -20.559 1.00 94.62 103 LEU A CA 1
ATOM 825 C C . LEU A 1 103 ? 14.865 -6.778 -20.973 1.00 94.62 103 LEU A C 1
ATOM 827 O O . LEU A 1 103 ? 15.452 -7.414 -20.102 1.00 94.62 103 LEU A O 1
ATOM 831 N N . LEU A 1 104 ? 15.187 -6.882 -22.267 1.00 93.81 104 LEU A N 1
ATOM 832 C CA . LEU A 1 104 ? 16.335 -7.669 -22.728 1.00 93.81 104 LEU A CA 1
ATOM 833 C C . LEU A 1 104 ? 17.650 -7.129 -22.157 1.00 93.81 104 LEU A C 1
ATOM 835 O O . LEU A 1 104 ? 18.478 -7.905 -21.687 1.00 93.81 104 LEU A O 1
ATOM 839 N N . ARG A 1 105 ? 17.828 -5.803 -22.135 1.00 93.38 105 ARG A N 1
ATOM 840 C CA . ARG A 1 105 ? 19.018 -5.177 -21.539 1.00 93.38 105 ARG A CA 1
ATOM 841 C C . ARG A 1 105 ? 19.098 -5.432 -20.042 1.00 93.38 105 ARG A C 1
ATOM 843 O O . ARG A 1 105 ? 20.132 -5.882 -19.568 1.00 93.38 105 ARG A O 1
ATOM 850 N N . ILE A 1 106 ? 17.996 -5.221 -19.320 1.00 95.00 106 ILE A N 1
ATOM 851 C CA . ILE A 1 106 ? 17.921 -5.514 -17.882 1.00 95.00 106 ILE A CA 1
ATOM 852 C C . ILE A 1 106 ? 18.219 -6.996 -17.631 1.00 95.00 106 ILE A C 1
ATOM 854 O O . ILE A 1 106 ? 18.945 -7.317 -16.701 1.00 95.00 106 ILE A O 1
ATOM 858 N N . SER A 1 107 ? 17.704 -7.905 -18.464 1.00 94.56 107 SER A N 1
ATOM 859 C CA . SER A 1 107 ? 17.944 -9.345 -18.326 1.00 94.56 107 SER A CA 1
ATOM 860 C C . SER A 1 107 ? 19.412 -9.712 -18.534 1.00 94.56 107 SER A C 1
ATOM 862 O O . SER A 1 107 ? 19.898 -10.619 -17.863 1.00 94.56 107 SER A O 1
ATOM 864 N N . ASN A 1 108 ? 20.109 -9.034 -19.448 1.00 93.25 108 ASN A N 1
ATOM 865 C CA . ASN A 1 108 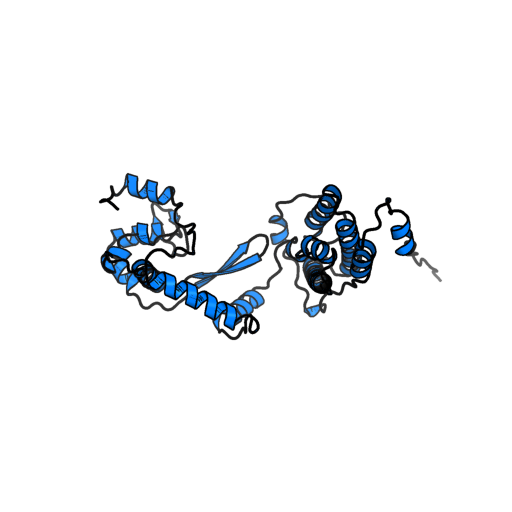? 21.535 -9.252 -19.683 1.00 93.25 108 ASN A CA 1
ATOM 866 C C . ASN A 1 108 ? 22.376 -8.740 -18.508 1.00 93.25 108 ASN A C 1
ATOM 868 O O . ASN A 1 108 ? 23.229 -9.471 -18.015 1.00 93.25 108 ASN A O 1
ATOM 872 N N . GLU A 1 109 ? 22.091 -7.535 -18.009 1.00 92.69 109 GLU A N 1
ATOM 873 C CA . GLU A 1 109 ? 22.783 -6.988 -16.834 1.00 92.69 109 GLU A CA 1
ATOM 874 C C . GLU A 1 109 ? 22.484 -7.800 -15.564 1.00 92.69 109 GLU A C 1
ATOM 876 O O . GLU A 1 109 ? 23.368 -8.085 -14.764 1.00 92.69 109 GLU A O 1
ATOM 881 N N . ALA A 1 110 ? 21.248 -8.271 -15.390 1.00 91.75 110 ALA A N 1
ATOM 882 C CA . ALA A 1 110 ? 20.865 -9.115 -14.259 1.00 91.75 110 ALA A CA 1
ATOM 883 C C . ALA A 1 110 ? 21.525 -10.507 -14.286 1.00 91.75 110 ALA A C 1
ATOM 885 O O . ALA A 1 110 ? 21.562 -11.183 -13.255 1.00 91.75 110 ALA A O 1
ATOM 886 N N . ALA A 1 111 ? 22.032 -10.958 -15.439 1.00 91.50 111 ALA A N 1
ATOM 887 C CA . ALA A 1 111 ? 22.633 -12.282 -15.582 1.00 91.50 111 ALA A CA 1
ATOM 888 C C . ALA A 1 111 ? 23.987 -12.404 -14.868 1.00 91.50 111 ALA A C 1
ATOM 890 O O . ALA A 1 111 ? 24.360 -13.508 -14.477 1.00 91.50 111 ALA A O 1
ATOM 891 N N . VAL A 1 112 ? 24.706 -11.290 -14.667 1.00 90.75 112 VAL A N 1
ATOM 892 C CA . VAL A 1 112 ? 25.981 -11.283 -13.923 1.00 90.75 112 VAL A CA 1
ATOM 893 C C . VAL A 1 112 ? 25.786 -11.154 -12.409 1.00 90.75 112 VAL A C 1
ATOM 895 O O . VAL A 1 112 ? 26.748 -11.255 -11.647 1.00 90.75 112 VAL A O 1
ATOM 898 N N . VAL A 1 113 ? 24.549 -10.924 -11.964 1.00 90.19 113 VAL A N 1
ATOM 899 C CA . VAL A 1 113 ? 24.182 -10.831 -10.550 1.00 90.19 113 VAL A CA 1
ATOM 900 C C . VAL A 1 113 ? 23.892 -12.234 -10.015 1.00 90.19 113 VAL A C 1
ATOM 902 O O . VAL A 1 113 ? 23.160 -13.012 -10.641 1.00 90.19 11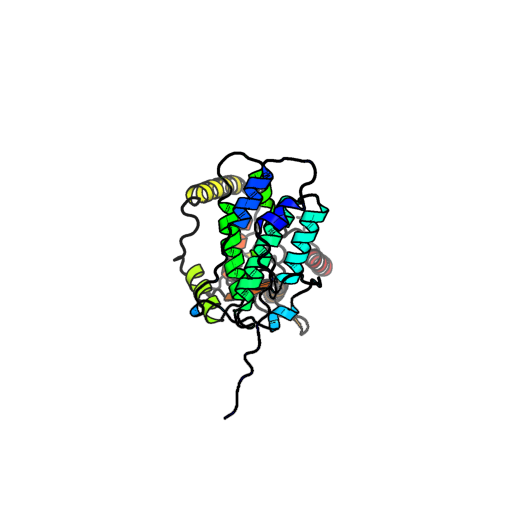3 VAL A O 1
ATOM 905 N N . ASP A 1 114 ? 24.455 -12.544 -8.840 1.00 89.69 114 ASP A N 1
ATOM 906 C CA . ASP A 1 114 ? 24.141 -13.761 -8.078 1.00 89.69 114 ASP A CA 1
ATOM 907 C C . ASP A 1 114 ? 22.616 -13.914 -7.986 1.00 89.69 114 ASP A C 1
ATOM 909 O O . ASP A 1 114 ? 21.896 -12.950 -7.710 1.00 89.69 114 ASP A O 1
ATOM 913 N N . GLU A 1 115 ? 22.121 -15.121 -8.258 1.00 87.06 115 GLU A N 1
ATOM 914 C CA . GLU A 1 115 ? 20.693 -15.428 -8.296 1.00 87.06 115 GLU A CA 1
ATOM 915 C C . GLU A 1 115 ? 19.973 -14.961 -7.033 1.00 87.06 115 GLU A C 1
ATOM 917 O O . GLU A 1 115 ? 18.870 -14.425 -7.129 1.00 87.06 115 GLU A O 1
ATOM 922 N N . LYS A 1 116 ? 20.629 -15.056 -5.870 1.00 86.56 116 LYS A N 1
ATOM 923 C CA . LYS A 1 116 ? 20.044 -14.620 -4.602 1.00 86.56 116 LYS A CA 1
ATOM 924 C C . LYS A 1 116 ? 19.808 -13.115 -4.521 1.00 86.56 116 LYS A C 1
ATOM 926 O O . LYS A 1 116 ? 19.060 -12.707 -3.659 1.00 86.56 116 LYS A O 1
ATOM 931 N N . PHE A 1 117 ? 20.428 -12.283 -5.352 1.00 88.00 117 PHE A N 1
ATOM 932 C CA . PHE A 1 117 ? 20.261 -10.821 -5.340 1.00 88.00 117 PHE A CA 1
ATOM 933 C C . PHE A 1 117 ? 19.540 -10.299 -6.589 1.00 88.00 117 PHE A C 1
ATOM 935 O O . PHE A 1 117 ? 19.371 -9.085 -6.769 1.00 88.00 117 PHE A O 1
ATOM 942 N N . ARG A 1 118 ? 19.126 -11.204 -7.484 1.00 88.19 118 ARG A N 1
ATOM 943 C CA . ARG A 1 118 ? 18.669 -10.847 -8.824 1.00 88.19 118 ARG A CA 1
ATOM 944 C C . ARG A 1 118 ? 17.385 -10.027 -8.793 1.00 88.19 118 ARG A C 1
ATOM 946 O O . ARG A 1 118 ? 17.305 -9.051 -9.538 1.00 88.19 118 ARG A O 1
ATOM 953 N N . ALA A 1 119 ? 16.395 -10.344 -7.950 1.00 86.94 119 ALA A N 1
ATOM 954 C CA . ALA A 1 119 ? 15.169 -9.540 -7.934 1.00 86.94 119 ALA A CA 1
ATOM 955 C C . ALA A 1 119 ? 15.404 -8.129 -7.371 1.00 86.94 119 ALA A C 1
ATOM 957 O O . ALA A 1 119 ? 14.791 -7.178 -7.861 1.00 86.94 119 ALA A O 1
ATOM 958 N N . SER A 1 120 ? 16.307 -7.967 -6.397 1.00 86.44 120 SER A N 1
ATOM 959 C CA . SER A 1 120 ? 16.721 -6.646 -5.905 1.00 86.44 120 SER A CA 1
ATOM 960 C C . SER A 1 120 ? 17.366 -5.812 -7.016 1.00 86.44 120 SER A C 1
ATOM 962 O O . SER A 1 120 ? 16.957 -4.672 -7.246 1.00 86.44 120 SER A O 1
ATOM 964 N N . ALA A 1 121 ? 18.309 -6.397 -7.761 1.00 90.75 121 ALA A N 1
ATOM 965 C CA . ALA A 1 121 ? 18.979 -5.720 -8.872 1.00 90.75 121 ALA A CA 1
ATOM 966 C C . ALA A 1 121 ? 17.996 -5.338 -9.991 1.00 90.75 121 ALA A C 1
ATOM 968 O O . ALA A 1 121 ? 17.977 -4.194 -10.443 1.00 90.75 121 ALA A O 1
ATOM 969 N N . VAL A 1 122 ? 17.123 -6.270 -10.394 1.00 91.88 122 VAL A N 1
ATOM 970 C CA . VAL A 1 122 ? 16.074 -6.021 -11.396 1.00 91.88 122 VAL A CA 1
ATOM 971 C C . VAL A 1 122 ? 15.135 -4.902 -10.950 1.00 91.88 122 VAL A C 1
ATOM 973 O O . VAL A 1 122 ? 14.808 -4.033 -11.755 1.00 91.88 122 VAL A O 1
ATOM 976 N N . ARG A 1 123 ? 14.734 -4.862 -9.672 1.00 90.00 123 ARG A N 1
ATOM 977 C CA . ARG A 1 123 ? 13.891 -3.779 -9.144 1.00 90.00 123 ARG A CA 1
ATOM 978 C C . ARG A 1 123 ? 14.577 -2.418 -9.250 1.00 90.00 123 ARG A C 1
ATOM 980 O O . ARG A 1 123 ? 13.924 -1.457 -9.651 1.00 90.00 123 ARG A O 1
ATOM 987 N N . SER A 1 124 ? 15.863 -2.339 -8.906 1.00 90.12 124 SER A N 1
ATOM 988 C CA . SER A 1 124 ? 16.655 -1.108 -9.025 1.00 90.12 124 SER A CA 1
ATOM 989 C C . SER A 1 124 ? 16.739 -0.636 -10.483 1.00 90.12 124 SER A C 1
ATOM 991 O O . SER A 1 124 ? 16.373 0.499 -10.793 1.00 90.12 124 SER A O 1
ATOM 993 N N . MET A 1 125 ? 17.064 -1.544 -11.409 1.00 94.12 125 MET A N 1
ATOM 994 C CA . MET A 1 125 ? 17.099 -1.250 -12.846 1.00 94.12 125 MET A CA 1
ATOM 995 C C . MET A 1 125 ? 15.736 -0.798 -13.393 1.00 94.12 125 MET A C 1
ATOM 997 O O . MET A 1 125 ? 15.665 0.158 -14.161 1.00 94.12 125 MET A O 1
ATOM 1001 N N . LEU A 1 126 ? 14.636 -1.435 -12.979 1.00 92.81 126 LEU A N 1
ATOM 1002 C CA . LEU A 1 126 ? 13.284 -1.023 -13.376 1.00 92.81 126 LEU A CA 1
ATOM 1003 C C . LEU A 1 126 ? 12.881 0.329 -12.768 1.00 92.81 126 LEU A C 1
ATOM 1005 O O . LEU A 1 126 ? 12.150 1.085 -13.398 1.00 92.81 126 LEU A O 1
ATOM 1009 N N . LYS A 1 127 ? 13.371 0.674 -11.571 1.00 90.19 127 LYS A N 1
ATOM 1010 C CA . LYS A 1 127 ? 13.178 2.012 -10.992 1.00 90.19 127 LYS A CA 1
ATOM 1011 C C . LYS A 1 127 ? 13.881 3.077 -11.835 1.00 90.19 127 LYS A C 1
ATOM 1013 O O . LYS A 1 127 ? 13.281 4.107 -12.122 1.00 90.19 127 LYS A O 1
ATOM 1018 N N . GLN A 1 128 ? 15.111 2.811 -12.274 1.00 90.94 128 GLN A N 1
ATOM 1019 C CA . GLN A 1 128 ? 15.829 3.700 -13.191 1.00 90.94 128 GLN A CA 1
ATOM 1020 C C . GLN A 1 128 ? 15.134 3.799 -14.552 1.00 90.94 128 GLN A C 1
ATOM 1022 O O . GLN A 1 128 ? 15.067 4.887 -15.120 1.00 90.94 128 GLN A O 1
ATOM 1027 N N . PHE A 1 129 ? 14.582 2.690 -15.054 1.00 91.75 129 PHE A N 1
ATOM 1028 C CA . PHE A 1 129 ? 13.775 2.680 -16.272 1.00 91.75 129 PHE A CA 1
ATOM 1029 C C . PHE A 1 129 ? 12.551 3.590 -16.143 1.00 91.75 129 PHE A C 1
ATOM 1031 O O . PHE A 1 129 ? 12.342 4.442 -17.001 1.00 91.75 129 PHE A O 1
ATOM 1038 N N . ASP A 1 130 ? 11.785 3.475 -15.057 1.00 88.19 130 ASP A N 1
ATOM 1039 C CA . 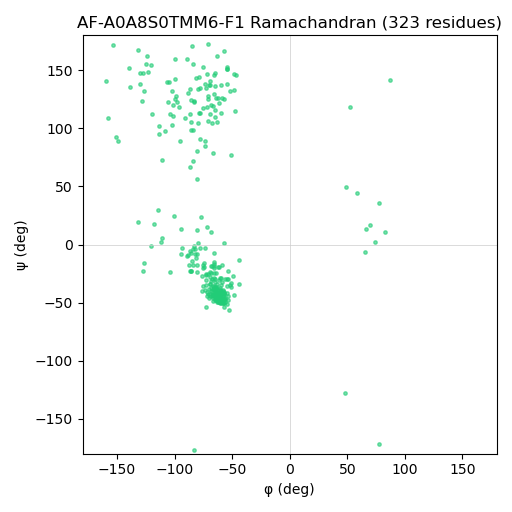ASP A 1 130 ? 10.632 4.348 -14.819 1.00 88.19 130 ASP A CA 1
ATOM 1040 C C . ASP A 1 130 ? 11.047 5.826 -14.786 1.00 88.19 130 ASP A C 1
ATOM 1042 O O . ASP A 1 130 ? 10.416 6.656 -15.435 1.00 88.19 130 ASP A O 1
ATOM 1046 N N . SER A 1 131 ? 12.144 6.160 -14.096 1.00 87.00 131 SER A N 1
ATOM 1047 C CA . SER A 1 131 ? 12.673 7.530 -14.075 1.00 87.00 131 SER A CA 1
ATOM 1048 C C . SER A 1 131 ? 13.183 8.001 -15.444 1.00 87.00 131 SER A C 1
ATOM 1050 O O . SER A 1 131 ? 13.158 9.196 -15.728 1.00 87.00 131 SER A O 1
ATOM 1052 N N . HIS A 1 132 ? 13.647 7.092 -16.307 1.00 86.56 132 HIS A N 1
ATOM 1053 C CA . HIS A 1 132 ? 14.011 7.399 -17.696 1.00 86.56 132 HIS A CA 1
ATOM 1054 C C . HIS A 1 132 ? 12.767 7.690 -18.541 1.00 86.56 132 HIS A C 1
ATOM 1056 O O . HIS A 1 132 ? 12.738 8.661 -19.290 1.00 86.56 132 HIS A O 1
ATOM 1062 N N . VAL A 1 133 ? 11.711 6.894 -18.373 1.00 85.12 133 VAL A N 1
ATOM 1063 C CA . VAL A 1 133 ? 10.415 7.073 -19.044 1.00 85.12 133 VAL A CA 1
ATOM 1064 C C . VAL A 1 133 ? 9.715 8.359 -18.590 1.00 85.12 133 VAL A C 1
ATOM 1066 O O . VAL A 1 133 ? 9.115 9.050 -19.411 1.00 85.12 133 VAL A O 1
ATOM 1069 N N . GLU A 1 134 ? 9.815 8.731 -17.313 1.00 81.50 134 GLU A N 1
ATOM 1070 C CA . GLU A 1 134 ? 9.256 9.986 -16.784 1.00 81.50 134 GLU A CA 1
ATOM 1071 C C . GLU A 1 134 ? 9.844 11.235 -17.458 1.00 81.50 134 GLU A C 1
ATOM 1073 O O . GLU A 1 134 ? 9.141 12.236 -17.594 1.00 81.50 134 GLU A O 1
ATOM 1078 N N . LYS A 1 135 ? 11.092 11.162 -17.941 1.00 78.19 135 LYS A N 1
ATOM 1079 C CA . LYS A 1 135 ? 11.781 12.251 -18.654 1.00 78.19 135 LYS A CA 1
ATOM 1080 C C . LYS A 1 135 ? 11.345 12.416 -20.112 1.00 78.19 135 LYS A C 1
ATOM 1082 O O . LYS A 1 135 ? 11.779 13.357 -20.762 1.00 78.19 135 LYS A O 1
ATOM 1087 N N . LEU A 1 136 ? 10.459 11.567 -20.642 1.00 72.94 136 LEU A N 1
ATOM 1088 C CA . LEU A 1 136 ? 9.934 11.684 -22.015 1.00 72.94 136 LEU A CA 1
ATOM 1089 C C . LEU A 1 136 ? 9.012 12.907 -22.238 1.00 72.94 136 LEU A C 1
ATOM 1091 O O . LEU A 1 136 ? 8.352 12.991 -23.272 1.00 72.94 136 LEU A O 1
ATOM 1095 N N . ASN A 1 137 ? 8.948 13.841 -21.286 1.00 56.81 137 ASN A N 1
ATOM 1096 C CA . ASN A 1 137 ? 7.862 14.803 -21.112 1.00 56.81 137 ASN A CA 1
ATOM 1097 C C . ASN A 1 137 ? 8.078 16.174 -21.779 1.00 56.81 137 ASN A C 1
ATOM 1099 O O . ASN A 1 137 ? 7.317 17.101 -21.503 1.00 56.81 137 ASN A O 1
ATOM 1103 N N . ASP A 1 138 ? 9.065 16.311 -22.662 1.00 51.91 138 ASP A N 1
ATOM 1104 C CA . ASP A 1 138 ? 9.310 17.582 -23.342 1.00 51.91 138 ASP A CA 1
ATOM 1105 C C . ASP A 1 138 ? 8.402 17.715 -24.578 1.00 51.91 138 ASP A C 1
ATOM 1107 O O . ASP A 1 138 ? 8.704 17.200 -25.666 1.00 51.91 138 ASP A O 1
ATOM 1111 N N . ASN A 1 139 ? 7.310 18.456 -24.352 1.00 48.12 139 ASN A N 1
ATOM 1112 C CA . ASN A 1 139 ? 6.284 18.968 -25.272 1.00 48.12 139 ASN A CA 1
ATOM 1113 C C . ASN A 1 139 ? 5.110 18.019 -25.569 1.00 48.12 139 ASN A C 1
ATOM 1115 O O . ASN A 1 139 ? 5.297 16.813 -25.675 1.00 48.12 139 ASN A O 1
ATOM 1119 N N . PHE A 1 140 ? 3.901 18.595 -25.674 1.00 46.81 140 PHE A N 1
ATOM 1120 C CA . PHE A 1 140 ? 2.598 17.972 -25.981 1.00 46.81 140 PHE A CA 1
ATOM 1121 C C . PHE A 1 140 ? 2.644 17.095 -27.248 1.00 46.81 140 PHE A C 1
ATOM 1123 O O . PHE A 1 140 ? 2.202 17.478 -28.327 1.00 46.81 140 PHE A O 1
ATOM 1130 N N . ASP A 1 141 ? 3.209 15.904 -27.104 1.00 53.75 141 ASP A N 1
ATOM 1131 C CA . ASP A 1 141 ? 3.527 14.960 -28.166 1.00 53.75 141 ASP A CA 1
ATOM 1132 C C . ASP A 1 141 ? 2.918 13.589 -27.795 1.00 53.75 141 ASP A C 1
ATOM 1134 O O . ASP A 1 141 ? 2.848 13.259 -26.602 1.00 53.75 141 ASP A O 1
ATOM 1138 N N . PRO A 1 142 ? 2.483 12.758 -28.767 1.00 54.47 142 PRO A N 1
ATOM 1139 C CA . PRO A 1 142 ? 2.095 11.351 -28.564 1.00 54.47 142 PRO A CA 1
ATOM 1140 C C . PRO A 1 142 ? 3.041 10.508 -27.671 1.00 54.47 142 PRO A C 1
ATOM 1142 O O . PRO A 1 142 ? 2.646 9.450 -27.174 1.00 54.47 142 PRO A O 1
ATOM 1145 N N . ARG A 1 143 ? 4.252 10.996 -27.371 1.00 55.41 143 ARG A N 1
ATOM 1146 C CA . ARG A 1 143 ? 5.126 10.562 -26.262 1.00 55.41 143 ARG A CA 1
ATOM 1147 C C . ARG A 1 143 ? 4.459 10.472 -24.873 1.00 55.41 143 ARG A C 1
ATOM 1149 O O . ARG A 1 143 ? 4.887 9.637 -24.071 1.00 55.41 143 ARG A O 1
ATOM 1156 N N . TRP A 1 144 ? 3.399 11.235 -24.581 1.00 61.19 144 TRP A N 1
ATOM 1157 C CA . TRP A 1 144 ? 2.666 11.134 -23.302 1.00 61.19 144 TRP A CA 1
ATOM 1158 C C . TRP A 1 144 ? 1.991 9.764 -23.119 1.00 61.19 144 TRP A C 1
ATOM 1160 O O . TRP A 1 144 ? 2.025 9.180 -22.033 1.00 61.19 144 TRP A O 1
ATOM 1170 N N . THR A 1 145 ? 1.470 9.190 -24.207 1.00 69.50 145 THR A N 1
ATOM 11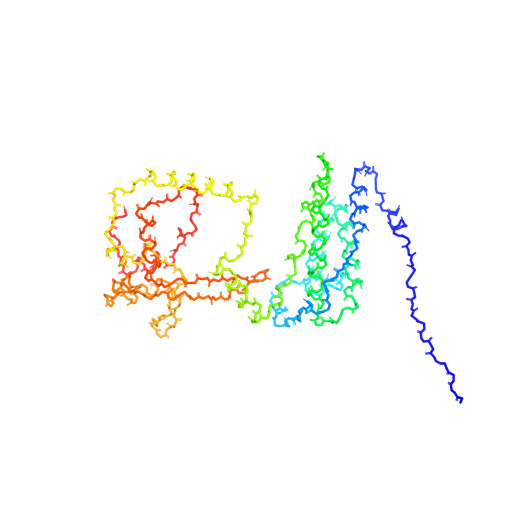71 C CA . THR A 1 145 ? 0.864 7.851 -24.219 1.00 69.50 145 THR A CA 1
ATOM 1172 C C . THR A 1 145 ? 1.898 6.777 -23.891 1.00 69.50 145 THR A C 1
ATOM 1174 O O . THR A 1 145 ? 1.636 5.905 -23.066 1.00 69.50 145 THR A O 1
ATOM 1177 N N . MET A 1 146 ? 3.110 6.865 -24.454 1.00 77.31 146 MET A N 1
ATOM 1178 C CA . MET A 1 146 ? 4.193 5.930 -24.118 1.00 77.31 146 MET A CA 1
ATOM 1179 C C . MET A 1 146 ? 4.614 6.032 -22.657 1.00 77.31 146 MET A C 1
ATOM 1181 O O . MET A 1 146 ? 4.839 5.001 -22.033 1.00 77.31 146 MET A O 1
ATOM 1185 N N . ARG A 1 147 ? 4.678 7.239 -22.087 1.00 79.44 147 ARG A N 1
ATOM 1186 C CA . ARG A 1 147 ? 4.965 7.403 -20.657 1.00 79.44 147 ARG A CA 1
ATOM 1187 C C . ARG A 1 147 ? 3.955 6.647 -19.798 1.00 79.44 147 ARG A C 1
ATOM 1189 O O . ARG A 1 147 ? 4.358 5.922 -18.899 1.00 79.44 147 ARG A O 1
ATOM 1196 N N . ILE A 1 148 ? 2.662 6.788 -20.086 1.00 81.00 148 ILE A N 1
ATOM 1197 C CA . ILE A 1 148 ? 1.597 6.104 -19.338 1.00 81.00 148 ILE A CA 1
ATOM 1198 C C . ILE A 1 148 ? 1.684 4.589 -19.522 1.00 81.00 148 ILE A C 1
ATOM 1200 O O . ILE A 1 148 ? 1.643 3.850 -18.543 1.00 81.00 148 ILE A O 1
ATOM 1204 N N . LEU A 1 149 ? 1.859 4.128 -20.762 1.00 86.31 149 LEU A N 1
ATOM 1205 C CA . LEU A 1 149 ? 1.966 2.704 -21.087 1.00 86.31 149 LEU A CA 1
ATOM 1206 C C . LEU A 1 149 ? 3.251 2.058 -20.555 1.00 86.31 149 LEU A C 1
ATOM 1208 O O . LEU A 1 149 ? 3.328 0.838 -20.458 1.00 86.31 149 LEU A O 1
ATOM 1212 N N . LEU A 1 150 ? 4.277 2.832 -20.220 1.00 88.38 150 LEU A N 1
ATOM 1213 C CA . LEU A 1 150 ? 5.543 2.318 -19.699 1.00 88.38 150 LEU A CA 1
ATOM 1214 C C . LEU A 1 150 ? 5.763 2.662 -18.222 1.00 88.38 150 LEU A C 1
ATOM 1216 O O . LEU A 1 150 ? 6.827 2.356 -17.693 1.00 88.38 150 LEU A O 1
ATOM 1220 N N . ALA A 1 151 ? 4.780 3.264 -17.549 1.00 85.00 151 ALA A N 1
ATOM 1221 C CA . ALA A 1 151 ? 4.878 3.625 -16.142 1.00 85.00 151 ALA A CA 1
ATOM 1222 C C . ALA A 1 151 ? 4.632 2.425 -15.221 1.00 85.00 151 ALA A C 1
ATOM 1224 O O . ALA A 1 151 ? 3.667 1.677 -15.373 1.00 85.00 151 ALA A O 1
ATOM 1225 N N . GLY A 1 152 ? 5.493 2.264 -14.214 1.00 85.12 152 GLY A N 1
ATOM 1226 C CA . GLY A 1 152 ? 5.296 1.289 -13.147 1.00 85.12 152 GLY A CA 1
ATOM 1227 C C . GLY A 1 152 ? 5.705 -0.175 -13.392 1.00 85.12 152 GLY A C 1
ATOM 1228 O O . GLY A 1 152 ? 5.389 -0.973 -12.501 1.00 85.12 152 GLY A O 1
ATOM 1229 N N . PRO A 1 153 ? 6.432 -0.594 -14.455 1.00 88.62 153 PRO A N 1
ATOM 1230 C CA . PRO A 1 153 ? 7.046 -1.923 -14.534 1.00 88.62 153 PRO A CA 1
ATOM 1231 C C . PRO A 1 153 ? 7.750 -2.399 -13.258 1.00 88.62 153 PRO A C 1
ATOM 1233 O O . PRO A 1 153 ? 7.672 -3.583 -12.926 1.00 88.62 153 PRO A O 1
ATOM 1236 N N . ARG A 1 154 ? 8.369 -1.493 -12.482 1.00 86.12 154 ARG A N 1
ATOM 1237 C CA . ARG A 1 154 ? 9.009 -1.819 -11.189 1.00 86.12 154 ARG A CA 1
ATOM 1238 C C . ARG A 1 154 ? 8.065 -2.426 -10.144 1.00 86.12 154 ARG A C 1
ATOM 1240 O O . ARG A 1 154 ? 8.529 -2.993 -9.158 1.00 86.12 154 ARG A O 1
ATOM 1247 N N . THR A 1 155 ? 6.755 -2.274 -10.324 1.00 83.19 155 THR A N 1
ATOM 1248 C CA . THR A 1 155 ? 5.717 -2.751 -9.396 1.00 83.19 155 THR A CA 1
ATOM 1249 C C . THR A 1 155 ? 5.161 -4.125 -9.764 1.00 83.19 155 THR A C 1
ATOM 1251 O O . THR A 1 155 ? 4.429 -4.712 -8.974 1.00 83.19 155 THR A O 1
ATOM 1254 N N . LEU A 1 156 ? 5.525 -4.655 -10.937 1.00 83.25 156 LEU A N 1
ATOM 1255 C CA . LEU A 1 156 ? 5.003 -5.922 -11.463 1.00 83.25 156 LEU A CA 1
ATOM 1256 C C . LEU A 1 156 ? 5.736 -7.161 -10.924 1.00 83.25 156 LEU A C 1
ATOM 1258 O O . LEU A 1 156 ? 5.376 -8.288 -11.259 1.00 83.25 156 LEU A O 1
ATOM 1262 N N . GLY A 1 157 ? 6.782 -6.967 -10.121 1.00 76.44 157 GLY A N 1
ATOM 1263 C CA . GLY A 1 157 ? 7.512 -8.058 -9.483 1.00 76.44 157 GLY A CA 1
ATOM 1264 C C . GLY A 1 157 ? 6.871 -8.551 -8.197 1.00 76.44 157 GLY A C 1
ATOM 1265 O O . GLY A 1 157 ? 5.825 -8.080 -7.758 1.00 76.44 157 GLY A O 1
ATOM 1266 N N . GLY A 1 158 ? 7.551 -9.505 -7.567 1.00 69.88 158 GLY A N 1
ATOM 1267 C CA . GLY A 1 158 ? 7.203 -9.940 -6.221 1.00 69.88 158 GLY A CA 1
ATOM 1268 C C . GLY A 1 158 ? 7.546 -8.889 -5.152 1.00 69.88 158 GLY A C 1
ATOM 1269 O O . GLY A 1 158 ? 8.230 -7.897 -5.446 1.00 69.88 158 GLY A O 1
ATOM 1270 N N . PRO A 1 159 ? 7.117 -9.128 -3.900 1.00 68.50 159 PRO A N 1
ATOM 1271 C CA . PRO A 1 159 ? 7.455 -8.302 -2.747 1.00 68.50 159 PRO A CA 1
ATOM 1272 C C . PRO A 1 159 ? 8.945 -7.972 -2.667 1.00 68.50 159 PRO A C 1
ATOM 1274 O O . PRO A 1 159 ? 9.811 -8.763 -3.061 1.00 68.50 159 PRO A O 1
ATOM 1277 N N . ALA A 1 160 ? 9.253 -6.775 -2.174 1.00 69.56 160 ALA A N 1
ATOM 1278 C CA . ALA A 1 160 ? 10.634 -6.396 -1.930 1.00 69.56 160 ALA A CA 1
ATOM 1279 C C . ALA A 1 160 ? 11.220 -7.187 -0.759 1.00 69.56 160 ALA A C 1
ATOM 1281 O O . ALA A 1 160 ? 10.528 -7.375 0.245 1.00 69.56 160 ALA A O 1
ATOM 1282 N N . PRO A 1 161 ? 12.470 -7.668 -0.877 1.00 69.88 161 PRO A N 1
ATOM 1283 C CA . PRO A 1 161 ? 13.146 -8.238 0.262 1.00 69.88 161 PRO A CA 1
ATOM 1284 C C . PRO A 1 161 ? 13.454 -7.103 1.232 1.00 69.88 161 PRO A C 1
ATOM 1286 O O . PRO A 1 161 ? 14.233 -6.210 0.922 1.00 69.88 161 PRO A O 1
ATOM 1289 N N . TYR A 1 162 ? 12.797 -7.110 2.387 1.00 69.56 162 TYR A N 1
ATOM 1290 C CA . TYR A 1 162 ? 13.131 -6.223 3.493 1.00 69.56 162 TYR A CA 1
ATOM 1291 C C . TYR A 1 162 ? 13.849 -7.033 4.568 1.00 69.56 162 TYR A C 1
ATOM 1293 O O . TYR A 1 162 ? 13.481 -8.180 4.845 1.00 69.56 162 TYR A O 1
ATOM 1301 N N . THR A 1 163 ? 14.877 -6.446 5.177 1.00 72.25 163 THR A N 1
ATOM 1302 C CA . THR A 1 163 ? 15.427 -6.967 6.432 1.00 72.25 163 THR A CA 1
ATOM 1303 C C . THR A 1 163 ? 14.603 -6.427 7.596 1.00 72.25 163 THR A C 1
ATOM 1305 O O . THR A 1 163 ? 14.002 -5.356 7.497 1.00 72.25 163 THR A O 1
ATOM 1308 N N . GLN A 1 164 ? 14.591 -7.138 8.725 1.00 73.31 164 GLN A N 1
ATOM 1309 C CA . GLN A 1 164 ? 13.939 -6.642 9.940 1.00 73.31 164 GLN A CA 1
ATOM 1310 C C . GLN A 1 164 ? 14.469 -5.257 10.330 1.00 73.31 164 GLN A C 1
ATOM 1312 O O . GLN A 1 164 ? 13.678 -4.375 10.648 1.00 73.31 164 GLN A O 1
ATOM 1317 N N . LYS A 1 165 ? 15.789 -5.049 10.227 1.00 78.19 165 LYS A N 1
ATOM 1318 C CA . LYS A 1 165 ? 16.423 -3.752 10.478 1.00 78.19 165 LYS A CA 1
ATOM 1319 C C . LYS A 1 165 ? 15.837 -2.660 9.583 1.00 78.19 165 LYS A C 1
ATOM 1321 O O . LYS A 1 165 ? 15.380 -1.658 10.100 1.00 78.19 165 LYS A O 1
ATOM 1326 N N . MET A 1 166 ? 15.743 -2.884 8.272 1.00 72.94 166 MET A N 1
ATOM 1327 C CA . MET A 1 166 ? 15.153 -1.898 7.358 1.00 72.94 166 MET A CA 1
ATOM 1328 C C . MET A 1 166 ? 13.694 -1.577 7.688 1.00 72.94 166 MET A C 1
ATOM 1330 O O . MET A 1 166 ? 13.289 -0.426 7.587 1.00 72.94 166 MET A O 1
ATOM 1334 N N . ILE A 1 167 ? 12.896 -2.577 8.078 1.00 73.06 167 ILE A N 1
ATOM 1335 C CA . ILE A 1 167 ? 11.503 -2.352 8.491 1.00 73.06 167 ILE A CA 1
ATOM 1336 C C . ILE A 1 167 ? 11.463 -1.463 9.737 1.00 73.06 167 ILE A C 1
ATOM 1338 O O . ILE A 1 167 ? 10.651 -0.542 9.795 1.00 73.06 167 ILE A O 1
ATOM 1342 N N . LEU A 1 168 ? 12.331 -1.731 10.717 1.00 78.19 168 LEU A N 1
ATOM 1343 C CA . LEU A 1 168 ? 12.433 -0.942 11.943 1.00 78.19 168 LEU A CA 1
ATOM 1344 C C . LEU A 1 168 ? 12.938 0.476 11.666 1.00 78.19 168 LEU A C 1
ATOM 1346 O O . LEU A 1 168 ? 12.351 1.422 12.183 1.00 78.19 168 LEU A O 1
ATOM 1350 N N . ASP A 1 169 ? 13.955 0.631 10.822 1.00 80.38 169 ASP A N 1
ATOM 1351 C CA . ASP A 1 169 ? 14.515 1.925 10.432 1.00 80.38 169 ASP A CA 1
ATOM 1352 C C . ASP A 1 169 ? 13.449 2.762 9.711 1.00 80.38 169 ASP A C 1
ATOM 1354 O O . ASP A 1 169 ? 13.166 3.882 10.124 1.00 80.38 169 ASP A O 1
ATOM 1358 N N . MET A 1 170 ? 12.760 2.188 8.716 1.00 72.06 170 MET A N 1
ATOM 1359 C CA . MET A 1 170 ? 11.655 2.855 8.016 1.00 72.06 170 MET A CA 1
ATOM 1360 C C . MET A 1 170 ? 10.500 3.209 8.958 1.00 72.06 170 MET A C 1
ATOM 1362 O O . MET A 1 170 ? 9.931 4.293 8.852 1.00 72.06 170 MET A O 1
ATOM 1366 N N . ALA A 1 171 ? 10.130 2.310 9.876 1.00 72.88 171 ALA A N 1
ATOM 1367 C CA . ALA A 1 171 ? 9.080 2.579 10.855 1.00 72.88 171 ALA A CA 1
ATOM 1368 C C . ALA A 1 171 ? 9.480 3.710 11.813 1.00 72.88 171 ALA A C 1
ATOM 1370 O O . ALA A 1 171 ? 8.649 4.554 12.147 1.00 72.88 171 ALA A O 1
ATOM 1371 N N . THR A 1 172 ? 10.746 3.743 12.224 1.00 79.00 172 THR A N 1
ATOM 1372 C CA . THR A 1 172 ? 11.305 4.773 13.104 1.00 79.00 172 THR A CA 1
ATOM 1373 C C . THR A 1 172 ? 11.333 6.122 12.395 1.00 79.00 172 THR A C 1
ATOM 1375 O O . THR A 1 172 ? 10.795 7.090 12.919 1.00 79.00 172 THR A O 1
ATOM 1378 N N . GLU A 1 173 ? 11.847 6.170 11.167 1.00 77.62 173 GLU A N 1
ATOM 1379 C CA . GLU A 1 173 ? 11.885 7.378 10.338 1.00 77.62 173 GLU A CA 1
ATOM 1380 C C . GLU A 1 173 ? 10.475 7.961 10.132 1.00 77.62 173 GLU A C 1
ATOM 1382 O O . GLU A 1 173 ? 10.223 9.139 10.391 1.00 77.62 173 GLU A O 1
ATOM 1387 N N . TRP A 1 174 ? 9.513 7.103 9.772 1.00 68.81 174 TRP A N 1
ATOM 1388 C CA . TRP A 1 174 ? 8.116 7.499 9.584 1.00 68.81 174 TRP A CA 1
ATOM 1389 C C . TRP A 1 174 ? 7.455 8.017 10.862 1.00 68.81 174 TRP A C 1
ATOM 1391 O O . TRP A 1 174 ? 6.614 8.912 10.793 1.00 68.81 174 TRP A O 1
ATOM 1401 N N . THR A 1 175 ? 7.780 7.439 12.020 1.00 67.81 175 THR A N 1
ATOM 1402 C CA . THR A 1 175 ? 7.135 7.800 13.293 1.00 67.81 175 THR A CA 1
ATOM 1403 C C . THR A 1 175 ? 7.795 8.986 13.987 1.00 67.81 175 THR A C 1
ATOM 1405 O O . THR A 1 175 ? 7.122 9.677 14.748 1.00 67.81 175 THR A O 1
ATOM 1408 N N . GLN A 1 176 ? 9.066 9.270 13.699 1.00 75.56 176 GLN A N 1
ATOM 1409 C CA . GLN A 1 176 ? 9.788 10.426 14.238 1.00 75.56 176 GLN A CA 1
ATOM 1410 C C . GLN A 1 176 ? 9.506 11.731 13.481 1.00 75.56 176 GLN A C 1
ATOM 1412 O O . GLN A 1 176 ? 9.871 12.801 13.962 1.00 75.56 176 GLN A O 1
ATOM 1417 N N . GLY A 1 177 ? 8.855 11.669 12.314 1.00 64.19 177 GLY A N 1
ATOM 1418 C CA . GLY A 1 177 ? 8.536 12.860 11.520 1.00 64.19 177 GLY A CA 1
ATOM 1419 C C . GLY A 1 177 ? 9.760 13.525 10.884 1.00 64.19 177 GLY A C 1
ATOM 1420 O O . GLY A 1 177 ? 9.672 14.674 10.458 1.00 64.19 177 GLY A O 1
ATOM 1421 N N . SER A 1 178 ? 10.891 12.817 10.814 1.00 67.06 178 SER A N 1
ATOM 1422 C CA . SER A 1 178 ? 12.117 13.289 10.164 1.00 67.06 178 SER A CA 1
ATOM 1423 C C . SER A 1 178 ? 12.026 13.245 8.636 1.00 67.06 178 SER A C 1
ATOM 1425 O O . SER A 1 178 ? 12.763 13.961 7.959 1.00 67.06 178 SER A O 1
ATOM 1427 N N . THR A 1 179 ? 11.107 12.453 8.073 1.00 64.56 179 THR A N 1
ATOM 1428 C CA . THR A 1 179 ? 10.909 12.401 6.624 1.00 64.56 179 THR A CA 1
ATOM 1429 C C . THR A 1 179 ? 10.161 13.633 6.116 1.00 64.56 179 THR A C 1
ATOM 1431 O O . THR A 1 179 ? 8.984 13.856 6.420 1.00 64.56 179 THR A O 1
ATOM 1434 N N . VAL A 1 180 ? 10.823 14.405 5.259 1.00 64.12 180 VAL A N 1
ATOM 1435 C CA . VAL A 1 180 ? 10.229 15.556 4.581 1.00 64.12 180 VAL A CA 1
ATOM 1436 C C . VAL A 1 180 ? 9.510 15.085 3.313 1.00 64.12 180 VAL A C 1
ATOM 1438 O O . VAL A 1 180 ? 10.134 14.731 2.315 1.00 64.12 180 VAL A O 1
ATOM 1441 N N . TRP A 1 181 ? 8.176 15.057 3.345 1.00 60.25 181 TRP A N 1
ATOM 1442 C CA . TRP A 1 181 ? 7.362 14.630 2.203 1.00 60.25 181 TRP A CA 1
ATOM 1443 C C . TRP A 1 181 ? 6.815 15.811 1.411 1.00 60.25 181 TRP A C 1
ATOM 1445 O O . TRP A 1 181 ? 6.116 16.667 1.953 1.00 60.25 181 TRP A O 1
ATOM 1455 N N . GLY A 1 182 ? 7.046 15.777 0.096 1.00 60.84 182 GLY A N 1
ATOM 1456 C CA . GLY A 1 182 ? 6.281 16.555 -0.871 1.00 60.84 182 GLY A CA 1
ATOM 1457 C C . GLY A 1 182 ? 6.316 18.059 -0.630 1.00 60.84 182 GLY A C 1
ATOM 1458 O O . GLY A 1 182 ? 5.267 18.680 -0.740 1.00 60.84 182 GLY A O 1
ATOM 1459 N N . GLU A 1 183 ? 7.477 18.649 -0.326 1.00 68.81 183 GLU A N 1
ATOM 1460 C CA . GLU A 1 183 ? 7.610 20.105 -0.120 1.00 68.81 183 GLU A CA 1
ATOM 1461 C C . GLU A 1 183 ? 6.948 20.900 -1.248 1.00 68.81 183 GLU A C 1
ATOM 1463 O O . GLU A 1 183 ? 6.139 21.788 -0.991 1.00 68.81 183 GLU A O 1
ATOM 1468 N N . ASN A 1 184 ? 7.161 20.458 -2.488 1.00 67.94 184 ASN A N 1
ATOM 1469 C CA . ASN A 1 184 ? 6.612 21.078 -3.694 1.00 67.94 184 ASN A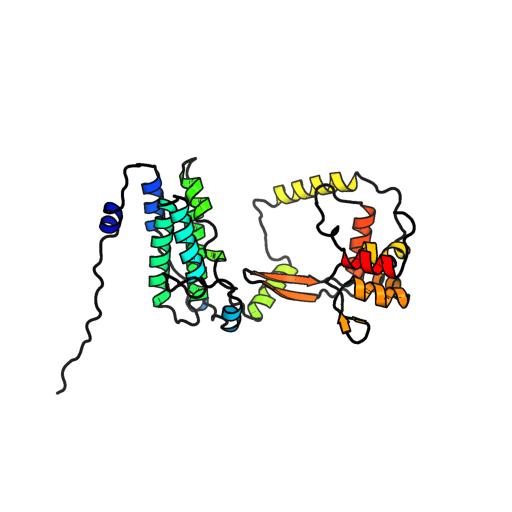 CA 1
ATOM 1470 C C . ASN A 1 184 ? 5.077 20.997 -3.804 1.00 67.94 184 ASN A C 1
ATOM 1472 O O . ASN A 1 184 ? 4.482 21.696 -4.616 1.00 67.94 184 ASN A O 1
ATOM 1476 N N . VAL A 1 185 ? 4.421 20.124 -3.033 1.00 72.62 185 VAL A N 1
ATOM 1477 C CA . VAL A 1 185 ? 2.955 19.960 -3.013 1.00 72.62 185 VAL A CA 1
ATOM 1478 C C . VAL A 1 185 ? 2.353 20.208 -1.631 1.00 72.62 185 VAL A C 1
ATOM 1480 O O . VAL A 1 185 ? 1.133 20.135 -1.477 1.00 72.62 185 VAL A O 1
ATOM 1483 N N . LYS A 1 186 ? 3.177 20.508 -0.619 1.00 77.62 186 LYS A N 1
ATOM 1484 C CA . LYS A 1 186 ? 2.763 20.628 0.781 1.00 77.62 186 LYS A CA 1
ATOM 1485 C C . LYS A 1 186 ? 1.708 21.708 0.935 1.00 77.62 186 LYS A C 1
ATOM 1487 O O . LYS A 1 186 ? 0.673 21.460 1.545 1.00 77.62 186 LYS A O 1
ATOM 1492 N N . GLU A 1 187 ? 1.939 22.869 0.331 1.00 83.69 187 GLU A N 1
ATOM 1493 C CA . GLU A 1 187 ? 0.987 23.974 0.366 1.00 83.69 187 GLU A CA 1
ATOM 1494 C C . GLU A 1 187 ? -0.354 23.581 -0.261 1.00 83.69 187 GLU A C 1
ATOM 1496 O O . GLU A 1 187 ? -1.393 23.704 0.387 1.00 83.69 187 GLU A O 1
ATOM 1501 N N . PHE A 1 188 ? -0.336 23.011 -1.469 1.00 81.75 188 PHE A N 1
ATOM 1502 C CA . PHE A 1 188 ? -1.546 22.532 -2.137 1.00 81.75 188 PHE A CA 1
ATOM 1503 C C . PHE A 1 188 ? -2.315 21.509 -1.284 1.00 81.75 188 PHE A C 1
ATOM 1505 O O . PHE A 1 188 ? -3.533 21.618 -1.128 1.00 81.75 188 PHE A O 1
ATOM 1512 N N . VAL A 1 189 ? -1.621 20.522 -0.703 1.00 81.31 189 VAL A N 1
ATOM 1513 C CA . VAL A 1 189 ? -2.231 19.489 0.150 1.00 81.31 189 VAL A CA 1
ATOM 1514 C C . VAL A 1 189 ? -2.830 20.106 1.411 1.00 81.31 189 VAL A C 1
ATOM 1516 O O . VAL A 1 189 ? -3.958 19.765 1.773 1.00 81.31 189 VAL A O 1
ATOM 1519 N N . VAL A 1 190 ? -2.120 21.028 2.064 1.00 83.56 190 VAL A N 1
ATOM 1520 C CA . VAL A 1 190 ? -2.604 21.736 3.257 1.00 83.56 190 VAL A CA 1
ATOM 1521 C C . VAL A 1 190 ? -3.847 22.559 2.923 1.00 83.56 190 VAL A C 1
ATOM 1523 O O . VAL A 1 190 ? -4.863 22.423 3.606 1.00 83.56 190 VAL A O 1
ATOM 1526 N N . GLN A 1 191 ? -3.813 23.347 1.846 1.00 86.56 191 GLN A N 1
ATOM 1527 C CA . GLN A 1 191 ? -4.949 24.154 1.397 1.00 86.56 191 GLN A CA 1
ATOM 1528 C C . GLN A 1 191 ? -6.161 23.278 1.049 1.00 86.56 191 GLN A C 1
ATOM 1530 O O . GLN A 1 191 ? -7.277 23.551 1.493 1.00 86.56 191 GLN A O 1
ATOM 1535 N N . ARG A 1 192 ? -5.958 22.175 0.314 1.00 83.62 192 ARG A N 1
ATOM 1536 C CA . ARG A 1 192 ? -7.040 21.237 -0.020 1.00 83.62 192 ARG A CA 1
ATOM 1537 C C . ARG A 1 192 ? -7.611 20.540 1.206 1.00 83.62 192 ARG A C 1
ATOM 1539 O O . ARG A 1 192 ? -8.830 20.433 1.317 1.00 83.62 192 ARG A O 1
ATOM 1546 N N . THR A 1 193 ? -6.761 20.093 2.126 1.00 81.69 193 THR A N 1
ATOM 1547 C CA . THR A 1 193 ? -7.201 19.456 3.375 1.00 81.69 193 THR A CA 1
ATOM 1548 C C . THR A 1 193 ? -8.033 20.426 4.206 1.00 81.69 193 THR A C 1
ATOM 1550 O O . THR A 1 193 ? -9.115 20.057 4.659 1.00 81.69 193 THR A O 1
ATOM 1553 N N . ARG A 1 194 ? -7.582 21.681 4.333 1.00 86.75 194 ARG A N 1
ATOM 1554 C CA . ARG A 1 194 ? -8.320 22.744 5.023 1.00 86.75 194 ARG A CA 1
ATOM 1555 C C . ARG A 1 194 ? -9.683 22.991 4.380 1.00 86.75 194 ARG A C 1
ATOM 1557 O O . ARG A 1 194 ? -10.686 22.911 5.078 1.00 86.75 194 ARG A O 1
ATOM 1564 N N . HIS A 1 195 ? -9.734 23.171 3.060 1.00 84.56 195 HIS A N 1
ATOM 1565 C CA . HIS A 1 195 ? -10.991 23.359 2.328 1.00 84.56 195 HIS A CA 1
ATOM 1566 C C . HIS A 1 195 ? -12.005 22.235 2.603 1.00 84.56 195 HIS A C 1
ATOM 1568 O O . HIS A 1 195 ? -13.191 22.485 2.821 1.00 84.56 195 HIS A O 1
ATOM 1574 N N . TYR A 1 196 ? -11.554 20.977 2.599 1.00 81.75 196 TYR A N 1
ATOM 1575 C CA . TYR A 1 196 ? -12.427 19.845 2.900 1.00 81.75 196 TYR A CA 1
ATOM 1576 C C . TYR A 1 196 ? -12.862 19.819 4.369 1.00 81.75 196 TYR A C 1
ATOM 1578 O O . TYR A 1 196 ? -14.041 19.586 4.637 1.00 81.75 196 TYR A O 1
ATOM 1586 N N . ALA A 1 197 ? -11.948 20.081 5.305 1.00 82.31 197 ALA A N 1
ATOM 1587 C CA . ALA A 1 197 ? -12.249 20.116 6.733 1.00 82.31 197 ALA A CA 1
ATOM 1588 C C . ALA A 1 197 ? -13.265 21.215 7.078 1.00 82.31 197 ALA A C 1
ATOM 1590 O O . ALA A 1 197 ? -14.244 20.940 7.762 1.00 82.31 197 ALA A O 1
ATOM 1591 N N . GLU A 1 198 ? -13.100 22.426 6.546 1.00 85.00 198 GLU A N 1
ATOM 1592 C CA . GLU A 1 198 ? -14.027 23.546 6.758 1.00 85.00 198 GLU A CA 1
ATOM 1593 C C . GLU A 1 198 ? -15.440 23.207 6.275 1.00 85.00 198 GLU A C 1
ATOM 1595 O O . GLU A 1 198 ? -16.417 23.379 7.004 1.00 85.00 198 GLU A O 1
ATOM 1600 N N . ARG A 1 199 ? -15.555 22.637 5.069 1.00 81.25 199 ARG A N 1
ATOM 1601 C CA . ARG A 1 199 ? -16.848 22.209 4.514 1.00 81.25 199 ARG A CA 1
ATOM 1602 C C . ARG A 1 199 ? -17.499 21.086 5.309 1.00 81.25 199 ARG A C 1
ATOM 1604 O O . ARG A 1 199 ? -18.725 20.998 5.327 1.00 81.25 199 ARG A O 1
ATOM 1611 N N . TRP A 1 200 ? -16.696 20.211 5.908 1.00 78.81 200 TRP A N 1
ATOM 1612 C CA . TRP A 1 200 ? -17.196 19.146 6.766 1.00 78.81 200 TRP A CA 1
ATOM 1613 C C . TRP A 1 200 ? -17.692 19.709 8.099 1.00 78.81 200 TRP A C 1
ATOM 1615 O O . TRP A 1 200 ? -18.854 19.515 8.439 1.00 78.81 200 TRP A O 1
ATOM 1625 N N . CYS A 1 201 ? -16.855 20.470 8.806 1.00 76.31 201 CYS A N 1
ATOM 1626 C CA . CYS A 1 201 ? -17.166 21.031 10.121 1.00 76.31 201 CYS A CA 1
ATOM 1627 C C . CYS A 1 201 ? -18.327 22.038 10.102 1.00 76.31 201 CYS A C 1
ATOM 1629 O O . CYS A 1 201 ? -18.998 22.211 11.118 1.00 76.31 201 CYS A O 1
ATOM 1631 N N . ALA A 1 202 ? -18.598 22.682 8.962 1.00 75.88 202 ALA A N 1
ATOM 1632 C CA . ALA A 1 202 ? -19.769 23.543 8.793 1.00 75.88 202 ALA A CA 1
ATOM 1633 C C . ALA A 1 202 ? -21.105 22.786 8.951 1.00 75.88 202 ALA A C 1
ATOM 1635 O O . ALA A 1 202 ? -22.139 23.401 9.204 1.00 75.88 202 ALA A O 1
ATOM 1636 N N . GLN A 1 203 ? -21.106 21.455 8.822 1.00 67.00 203 GLN A N 1
ATOM 1637 C CA . GLN A 1 203 ? -22.293 20.617 8.971 1.00 67.00 203 GLN A CA 1
ATOM 1638 C C . GLN A 1 203 ? -22.365 20.087 10.403 1.00 67.00 203 GLN A C 1
ATOM 1640 O O . GLN A 1 203 ? -21.839 19.023 10.719 1.00 67.00 203 GLN A O 1
ATOM 1645 N N . LYS A 1 204 ? -23.009 20.840 11.296 1.00 62.44 204 LYS A N 1
ATOM 1646 C CA . LYS A 1 204 ? -23.231 20.376 12.669 1.00 62.44 204 LYS A CA 1
ATOM 1647 C C . LYS A 1 204 ? -24.269 19.251 12.683 1.00 62.44 204 LYS A C 1
ATOM 1649 O O . LYS A 1 204 ? -25.377 19.419 12.182 1.00 62.44 204 LYS A O 1
ATOM 1654 N N . ASN A 1 205 ? -23.931 18.130 13.315 1.00 62.97 205 ASN A N 1
ATOM 1655 C CA . ASN A 1 205 ? -24.926 17.166 13.775 1.00 62.97 205 ASN A CA 1
ATOM 1656 C C . ASN A 1 205 ? -25.536 17.695 15.078 1.00 62.97 205 ASN A C 1
ATOM 1658 O O . ASN A 1 205 ? -24.845 17.798 16.090 1.00 62.97 205 ASN A O 1
ATOM 1662 N N . TYR A 1 206 ? -26.822 18.044 15.048 1.00 59.81 206 TYR A N 1
ATOM 1663 C CA . TYR A 1 206 ? -27.530 18.611 16.202 1.00 59.81 206 TYR A CA 1
ATOM 1664 C C . TYR A 1 206 ? -27.989 17.552 17.214 1.00 59.81 206 TYR A C 1
ATOM 1666 O O . TYR A 1 206 ? -28.246 17.883 18.367 1.00 59.81 206 TYR A O 1
ATOM 1674 N N . ILE A 1 207 ? -28.033 16.278 16.812 1.00 69.44 207 ILE A N 1
ATOM 1675 C CA . ILE A 1 207 ? -28.377 15.148 17.678 1.00 69.44 207 ILE A CA 1
ATOM 1676 C C . ILE A 1 207 ? -27.179 14.203 17.698 1.00 69.44 207 ILE A C 1
ATOM 1678 O O . ILE A 1 207 ? -26.826 13.597 16.686 1.00 69.44 207 ILE A O 1
ATOM 1682 N N . SER A 1 208 ? -26.522 14.105 18.848 1.00 78.94 208 SER A N 1
ATOM 1683 C CA . SER A 1 208 ? -25.387 13.209 19.043 1.00 78.94 208 SER A CA 1
ATOM 1684 C C . SER A 1 208 ? -25.480 12.543 20.402 1.00 78.94 208 SER A C 1
ATOM 1686 O O . SER A 1 208 ? -25.719 13.231 21.395 1.00 78.94 208 SER A O 1
ATOM 1688 N N . LEU A 1 209 ? -25.222 11.238 20.441 1.00 87.50 209 LEU A N 1
ATOM 1689 C CA . LEU A 1 209 ? -25.054 10.496 21.686 1.00 87.50 209 LEU A CA 1
ATOM 1690 C C . LEU A 1 209 ? -23.984 11.143 22.576 1.00 87.50 209 LEU A C 1
ATOM 1692 O O . LEU A 1 209 ? -23.027 11.749 22.075 1.00 87.50 209 LEU A O 1
ATOM 1696 N N . THR A 1 210 ? -24.120 10.984 23.894 1.00 92.12 210 THR A N 1
ATOM 1697 C CA . THR A 1 210 ? -23.018 11.279 24.816 1.00 92.12 210 THR A CA 1
ATOM 1698 C C . THR A 1 210 ? -21.843 10.342 24.531 1.00 92.12 210 THR A C 1
ATOM 1700 O O . THR A 1 210 ? -21.998 9.297 23.898 1.00 92.12 210 THR A O 1
ATOM 1703 N N . PHE A 1 211 ? -20.644 10.693 25.003 1.00 91.94 211 PHE A N 1
ATOM 1704 C CA . PHE A 1 211 ? -19.474 9.835 24.801 1.00 91.94 211 PHE A CA 1
ATOM 1705 C C . PHE A 1 211 ? -19.698 8.432 25.369 1.00 91.94 211 PHE A C 1
ATOM 1707 O O . PHE A 1 211 ? -19.354 7.449 24.727 1.00 91.94 211 PHE A O 1
ATOM 1714 N N . GLU A 1 212 ? -20.317 8.351 26.546 1.00 92.69 212 GLU A N 1
ATOM 1715 C CA . GLU A 1 212 ? -20.638 7.090 27.205 1.00 92.69 212 GLU A CA 1
ATOM 1716 C C . GLU A 1 212 ? -21.584 6.230 26.365 1.00 92.69 212 GLU A C 1
ATOM 1718 O O . GLU A 1 212 ? -21.257 5.085 26.075 1.00 92.69 212 GLU A O 1
ATOM 1723 N N . GLN A 1 213 ? -22.685 6.809 25.882 1.00 91.06 213 GLN A N 1
ATOM 1724 C CA . GLN A 1 213 ? -23.618 6.126 24.981 1.00 91.06 213 GLN A CA 1
ATOM 1725 C C . GLN A 1 213 ? -22.948 5.697 23.666 1.00 91.06 213 GLN A C 1
ATOM 1727 O O . GLN A 1 213 ? -23.229 4.629 23.135 1.00 91.06 213 GLN A O 1
ATOM 1732 N N . PHE A 1 214 ? -22.043 6.518 23.130 1.00 91.19 214 PHE A N 1
ATOM 1733 C CA . PHE A 1 214 ? -21.327 6.204 21.897 1.00 91.19 214 PHE A CA 1
ATOM 1734 C C . PHE A 1 214 ? -20.358 5.027 22.063 1.00 91.19 214 PHE A C 1
ATOM 1736 O O . PHE A 1 214 ? -20.302 4.159 21.196 1.00 91.19 214 PHE A O 1
ATOM 1743 N N . VAL A 1 215 ? -19.575 4.980 23.148 1.00 91.69 215 VAL A N 1
ATOM 1744 C CA . VAL A 1 215 ? -18.580 3.906 23.333 1.00 91.69 215 VAL A CA 1
ATOM 1745 C C . VAL A 1 215 ? -19.219 2.567 23.685 1.00 91.69 215 VAL A C 1
ATOM 1747 O O . VAL A 1 215 ? -18.623 1.530 23.389 1.00 91.69 215 VAL A O 1
ATOM 1750 N N . THR A 1 216 ? -20.412 2.570 24.284 1.00 88.56 216 THR A N 1
ATOM 1751 C CA . THR A 1 216 ? -21.179 1.345 24.547 1.00 88.56 216 THR A CA 1
ATOM 1752 C C . THR A 1 216 ? -21.946 0.850 23.319 1.00 88.56 216 THR A C 1
ATOM 1754 O O . THR A 1 216 ? -22.158 -0.355 23.195 1.00 88.56 216 THR A O 1
ATOM 1757 N N . ASP A 1 217 ? -22.265 1.723 22.360 1.00 88.06 217 ASP A N 1
ATOM 1758 C CA . ASP A 1 217 ? -22.828 1.339 21.062 1.00 88.06 217 ASP A CA 1
ATOM 1759 C C . ASP A 1 217 ? -21.732 0.850 20.096 1.00 88.06 217 ASP A C 1
ATOM 1761 O O . ASP A 1 217 ? -21.233 1.570 19.223 1.00 88.06 217 ASP A O 1
ATOM 1765 N N . VAL A 1 218 ? -21.343 -0.417 20.268 1.00 87.56 218 VAL A N 1
ATOM 1766 C CA . VAL A 1 218 ? -20.289 -1.089 19.486 1.00 87.56 218 VAL A CA 1
ATOM 1767 C C . VAL A 1 218 ? -20.519 -0.957 17.979 1.00 87.56 218 VAL A C 1
ATOM 1769 O O . VAL A 1 218 ? -19.559 -0.805 17.222 1.00 87.56 218 VAL A O 1
ATOM 1772 N N . ALA A 1 219 ? -21.771 -0.962 17.520 1.00 84.50 219 ALA A N 1
ATOM 1773 C CA . ALA A 1 219 ? -22.081 -0.946 16.097 1.00 84.50 219 ALA A CA 1
ATOM 1774 C C . ALA A 1 219 ? -21.717 0.373 15.401 1.00 84.50 219 ALA A C 1
ATOM 1776 O O . ALA A 1 219 ? -21.447 0.392 14.199 1.00 84.50 219 ALA A O 1
ATOM 1777 N N . ARG A 1 220 ? -21.647 1.480 16.148 1.00 84.31 220 ARG A N 1
ATOM 1778 C CA . ARG A 1 220 ? -21.317 2.797 15.584 1.00 84.31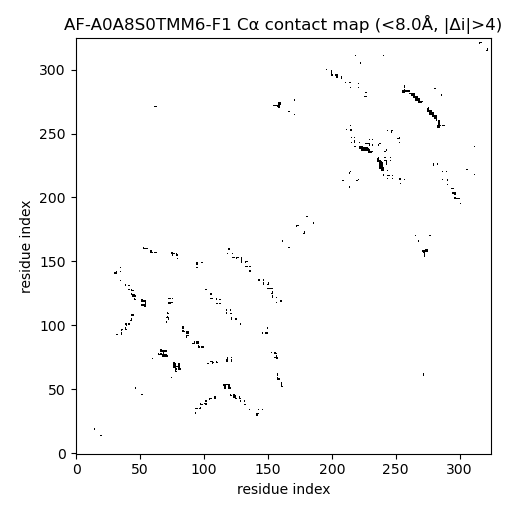 220 ARG A CA 1
ATOM 1779 C C . ARG A 1 220 ? -19.845 2.983 15.259 1.00 84.31 220 ARG A C 1
ATOM 1781 O O . ARG A 1 220 ? -19.519 3.785 14.385 1.00 84.31 220 ARG A O 1
ATOM 1788 N N . TRP A 1 221 ? -18.953 2.284 15.956 1.00 86.56 221 TRP A N 1
ATOM 1789 C CA . TRP A 1 221 ? -17.510 2.510 15.837 1.00 86.56 221 TRP A CA 1
ATOM 1790 C C . TRP A 1 221 ? -16.704 1.255 15.515 1.00 86.56 221 TRP A C 1
ATOM 1792 O O . TRP A 1 221 ? -15.535 1.374 15.131 1.00 86.56 221 TRP A O 1
ATOM 1802 N N . ALA A 1 222 ? -17.261 0.056 15.681 1.00 86.62 222 ALA A N 1
ATOM 1803 C CA . ALA A 1 222 ? -16.510 -1.168 15.474 1.00 86.62 222 ALA A CA 1
ATOM 1804 C C . ALA A 1 222 ? -16.210 -1.433 13.994 1.00 86.62 222 ALA A C 1
ATOM 1806 O O . ALA A 1 222 ? -16.989 -1.162 13.087 1.00 86.62 222 ALA A O 1
ATOM 1807 N N . THR A 1 223 ? -15.050 -2.034 13.754 1.00 82.50 223 THR A N 1
ATOM 1808 C CA . THR A 1 223 ? -14.620 -2.535 12.448 1.00 82.50 223 THR A CA 1
ATOM 1809 C C . THR A 1 223 ? -14.081 -3.969 12.582 1.00 82.50 223 THR A C 1
ATOM 1811 O O . THR A 1 223 ? -13.817 -4.442 13.693 1.00 82.50 223 THR A O 1
ATOM 1814 N N . PRO A 1 224 ? -13.874 -4.707 11.478 1.00 77.75 224 PRO A N 1
ATOM 1815 C CA . PRO A 1 224 ? -13.384 -6.085 11.534 1.00 77.75 224 PRO A CA 1
ATOM 1816 C C . PRO A 1 224 ? -11.957 -6.244 12.064 1.00 77.75 224 PRO A C 1
ATOM 1818 O O . PRO A 1 224 ? -11.526 -7.371 12.259 1.00 77.75 224 PRO A O 1
ATOM 1821 N N . GLY A 1 225 ? -11.205 -5.160 12.287 1.00 80.00 225 GLY A N 1
ATOM 1822 C CA . GLY A 1 225 ? -9.796 -5.257 12.660 1.00 80.00 225 GLY A CA 1
ATOM 1823 C C . GLY A 1 225 ? -9.265 -4.078 13.470 1.00 80.00 225 GLY A C 1
ATOM 1824 O O . GLY A 1 225 ? -9.917 -3.044 13.643 1.00 80.00 225 GLY A O 1
ATOM 1825 N N . GLY A 1 226 ? -8.034 -4.234 13.954 1.00 78.44 226 GLY A N 1
ATOM 1826 C CA . GLY A 1 226 ? -7.318 -3.198 14.702 1.00 78.44 226 GLY A CA 1
ATOM 1827 C C . GLY A 1 226 ? -7.769 -3.055 16.156 1.00 78.44 226 GLY A C 1
ATOM 1828 O O . GLY A 1 226 ? -7.828 -1.933 16.646 1.00 78.44 226 GLY A O 1
ATOM 1829 N N . ALA A 1 227 ? -8.114 -4.167 16.810 1.00 85.81 227 ALA A N 1
ATOM 1830 C CA . ALA A 1 227 ? -8.299 -4.257 18.260 1.00 85.81 227 ALA A CA 1
ATOM 1831 C C . ALA A 1 227 ? -7.389 -5.347 18.850 1.00 85.81 227 ALA A C 1
ATOM 1833 O O . ALA A 1 227 ? -6.932 -6.216 18.098 1.00 85.81 227 ALA A O 1
ATOM 1834 N N . PRO A 1 228 ? -7.136 -5.337 20.171 1.00 87.81 228 PRO A N 1
ATOM 1835 C CA . PRO A 1 228 ? -6.573 -6.482 20.878 1.00 87.81 228 PRO A CA 1
ATOM 1836 C C . PRO A 1 228 ? -7.406 -7.752 20.663 1.00 87.81 228 PRO A C 1
ATOM 1838 O O . PRO A 1 228 ? -8.607 -7.684 20.404 1.00 87.81 228 PRO A O 1
ATOM 1841 N N . ALA A 1 229 ? -6.757 -8.913 20.748 1.00 89.19 229 ALA A N 1
ATOM 1842 C CA . ALA A 1 229 ? -7.463 -10.184 20.639 1.00 89.19 229 ALA A CA 1
ATOM 1843 C C . ALA A 1 229 ? -8.274 -10.458 21.912 1.00 89.19 229 ALA A C 1
ATOM 1845 O O . ALA A 1 229 ? -7.761 -10.258 23.012 1.00 89.19 229 ALA A O 1
ATOM 1846 N N . VAL A 1 230 ? -9.494 -10.959 21.744 1.00 90.00 230 VAL A N 1
ATOM 1847 C CA . VAL A 1 230 ? -10.360 -11.452 22.822 1.00 90.00 230 VAL A CA 1
ATOM 1848 C C . VAL A 1 230 ? -10.777 -12.885 22.518 1.00 90.00 230 VAL A C 1
ATOM 1850 O O . VAL A 1 230 ? -10.769 -13.294 21.356 1.00 90.00 230 VAL A O 1
ATOM 1853 N N . THR A 1 231 ? -11.121 -13.646 23.552 1.00 91.00 231 THR A N 1
ATOM 1854 C CA . THR A 1 231 ? -11.641 -15.006 23.393 1.00 91.00 231 THR A CA 1
ATOM 1855 C C . THR A 1 231 ? -13.163 -14.969 23.465 1.00 91.00 231 THR A C 1
ATOM 1857 O O . THR A 1 231 ? -13.710 -14.497 24.458 1.00 91.00 231 THR A O 1
ATOM 1860 N N . ILE A 1 232 ? -13.839 -15.449 22.421 1.00 82.56 232 ILE A N 1
ATOM 1861 C CA . ILE A 1 232 ? -15.297 -15.623 22.374 1.00 82.56 232 ILE A CA 1
ATOM 1862 C C . ILE A 1 232 ? -15.547 -17.061 21.933 1.00 82.56 232 ILE A C 1
ATOM 1864 O O . ILE A 1 232 ? -15.061 -17.448 20.877 1.00 82.56 232 ILE A O 1
ATOM 1868 N N . ASN A 1 233 ? -16.284 -17.843 22.729 1.00 86.44 233 ASN A N 1
ATOM 1869 C CA . ASN A 1 233 ? -16.560 -19.259 22.449 1.00 86.44 233 ASN A CA 1
ATOM 1870 C C . ASN A 1 233 ? -15.284 -20.049 22.100 1.00 86.44 233 ASN A C 1
ATOM 1872 O O . ASN A 1 233 ? -15.222 -20.703 21.066 1.00 86.44 233 ASN A O 1
ATOM 1876 N N . GLU A 1 234 ? -14.241 -19.906 22.928 1.00 89.94 234 GLU A N 1
ATOM 1877 C CA . GLU A 1 234 ? -12.918 -20.542 22.757 1.00 89.94 234 GLU A CA 1
ATOM 1878 C C . GLU A 1 234 ? -12.111 -20.081 21.524 1.00 89.94 234 GLU A C 1
ATOM 1880 O O . GLU A 1 234 ? -10.921 -20.378 21.411 1.00 89.94 234 GLU A O 1
ATOM 1885 N N . GLU A 1 235 ? -12.690 -19.261 20.645 1.00 88.56 235 GLU A N 1
ATOM 1886 C CA . GLU A 1 235 ? -12.000 -18.690 19.495 1.00 88.56 235 GLU A CA 1
ATOM 1887 C C . GLU A 1 235 ? -11.316 -17.366 19.858 1.00 88.56 235 GLU A C 1
ATOM 1889 O O . GLU A 1 235 ? -11.915 -16.443 20.419 1.00 88.56 235 GLU A O 1
ATOM 1894 N N . LYS A 1 236 ? -10.036 -17.239 19.495 1.00 91.25 236 LYS A N 1
ATOM 1895 C CA . LYS A 1 236 ? -9.265 -16.005 19.668 1.00 91.25 236 LYS A CA 1
ATOM 1896 C C . LYS A 1 236 ? -9.484 -15.064 18.484 1.00 91.25 236 LYS A C 1
ATOM 1898 O O . LYS A 1 236 ? -8.809 -15.167 17.460 1.00 91.25 236 LYS A O 1
ATOM 1903 N N . ILE A 1 237 ? -10.368 -14.087 18.652 1.00 87.06 237 ILE A N 1
ATOM 1904 C CA . ILE A 1 237 ? -10.779 -13.156 17.596 1.00 87.06 237 ILE A CA 1
ATOM 1905 C C . ILE A 1 237 ? -10.084 -11.802 17.775 1.00 87.06 237 ILE A C 1
ATOM 1907 O O . ILE A 1 237 ? -10.073 -11.219 18.859 1.00 87.06 237 ILE A O 1
ATOM 1911 N N . ARG A 1 238 ? -9.515 -11.259 16.689 1.00 86.19 238 ARG A N 1
ATOM 1912 C CA . ARG A 1 238 ? -8.861 -9.937 16.662 1.00 86.19 238 ARG A CA 1
ATOM 1913 C C . ARG A 1 238 ? -9.661 -8.925 15.836 1.00 86.19 238 ARG A C 1
ATOM 1915 O O . ARG A 1 238 ? -9.249 -8.536 14.743 1.00 86.19 238 ARG A O 1
ATOM 1922 N N . SER A 1 239 ? -10.791 -8.470 16.371 1.00 86.38 239 SER A N 1
ATOM 1923 C CA . SER A 1 239 ? -11.655 -7.470 15.732 1.00 86.38 239 SER A CA 1
ATOM 1924 C C . SER A 1 239 ? -12.194 -6.458 16.745 1.00 86.38 239 SER A C 1
ATOM 1926 O O . SER A 1 239 ? -12.357 -6.772 17.924 1.00 86.38 239 SER A O 1
ATOM 1928 N N . LYS A 1 240 ? -12.493 -5.230 16.299 1.00 89.12 240 LYS A N 1
ATOM 1929 C CA . LYS A 1 240 ? -13.084 -4.209 17.182 1.00 89.12 240 LYS A CA 1
ATOM 1930 C C . LYS A 1 240 ? -14.501 -4.569 17.616 1.00 89.12 240 LYS A C 1
ATOM 1932 O O . LYS A 1 240 ? -14.881 -4.190 18.713 1.00 89.12 240 LYS A O 1
ATOM 1937 N N . TRP A 1 241 ? -15.258 -5.300 16.794 1.00 87.69 241 TRP A N 1
ATOM 1938 C CA . TRP A 1 241 ? -16.608 -5.732 17.169 1.00 87.69 241 TRP A CA 1
ATOM 1939 C C . TRP A 1 241 ? -16.565 -6.786 18.278 1.00 87.69 241 TRP A C 1
ATOM 1941 O O . TRP A 1 241 ? -17.292 -6.651 19.252 1.00 87.69 241 TRP A O 1
ATOM 1951 N N . ALA A 1 242 ? -15.668 -7.776 18.180 1.00 88.81 242 ALA A N 1
ATOM 1952 C CA . ALA A 1 242 ? -15.526 -8.819 19.193 1.00 88.81 242 ALA A CA 1
ATOM 1953 C C . ALA A 1 242 ? -15.010 -8.212 20.498 1.00 88.81 242 ALA A C 1
ATOM 1955 O O . ALA A 1 242 ? -15.572 -8.447 21.563 1.00 88.81 242 ALA A O 1
ATOM 1956 N N . PHE A 1 243 ? -13.986 -7.357 20.395 1.00 91.25 243 PHE A N 1
ATOM 1957 C CA . PHE A 1 243 ? -13.450 -6.609 21.528 1.00 91.25 243 PHE A CA 1
ATOM 1958 C C . PHE A 1 243 ? -14.529 -5.750 22.200 1.00 91.25 243 PHE A C 1
ATOM 1960 O O . PHE A 1 243 ? -14.706 -5.811 23.414 1.00 91.25 243 PHE A O 1
ATOM 1967 N N . GLY A 1 244 ? -15.268 -4.969 21.407 1.00 89.88 244 GLY A N 1
ATOM 1968 C CA . GLY A 1 244 ? -16.343 -4.112 21.893 1.00 89.88 244 GLY A CA 1
ATOM 1969 C C . GLY A 1 244 ? -17.451 -4.908 22.570 1.00 89.88 244 GLY A C 1
ATOM 1970 O O . GLY A 1 244 ? -17.821 -4.569 23.684 1.00 89.88 244 GLY A O 1
ATOM 1971 N N . ALA A 1 245 ? -17.931 -5.989 21.950 1.00 86.69 245 ALA A N 1
ATOM 1972 C CA . ALA A 1 245 ? -18.980 -6.836 22.513 1.00 86.69 245 ALA A CA 1
ATOM 1973 C C . ALA A 1 245 ? -18.551 -7.464 23.850 1.00 86.69 245 ALA A C 1
ATOM 1975 O O . ALA A 1 245 ? -19.260 -7.324 24.844 1.00 86.69 245 ALA A O 1
ATOM 1976 N N . ALA A 1 246 ? -17.358 -8.069 23.905 1.00 88.62 246 ALA A N 1
ATOM 1977 C CA . ALA A 1 246 ? -16.834 -8.695 25.120 1.00 88.62 246 ALA A CA 1
ATOM 1978 C C . ALA A 1 246 ? -16.720 -7.699 26.289 1.00 88.62 246 ALA A C 1
ATOM 1980 O O . ALA A 1 246 ? -17.075 -8.012 27.425 1.00 88.62 246 ALA A O 1
ATOM 1981 N N . HIS A 1 247 ? -16.262 -6.474 26.016 1.00 89.00 247 HIS A N 1
ATOM 1982 C CA . HIS A 1 247 ? -16.089 -5.452 27.046 1.00 89.00 247 HIS A CA 1
ATOM 1983 C C . HIS A 1 247 ? -17.352 -4.633 27.341 1.00 89.00 247 HIS A C 1
ATOM 1985 O O . HIS A 1 247 ? -17.450 -4.075 28.433 1.00 89.00 247 HIS A O 1
ATOM 1991 N N . ALA A 1 248 ? -18.308 -4.546 26.413 1.00 83.56 248 ALA A N 1
ATOM 1992 C CA . ALA A 1 248 ? -19.597 -3.896 26.641 1.00 83.56 248 ALA A CA 1
ATOM 1993 C C . ALA A 1 248 ? -20.468 -4.743 27.574 1.00 83.56 248 ALA A C 1
ATOM 1995 O O . ALA A 1 248 ? -20.995 -4.208 28.544 1.00 83.56 248 ALA A O 1
ATOM 1996 N N . ILE A 1 249 ? -20.520 -6.064 27.352 1.00 77.75 249 ILE A N 1
ATOM 1997 C CA . ILE A 1 249 ? -21.217 -7.016 28.235 1.00 77.75 249 ILE A CA 1
ATOM 1998 C C . ILE A 1 249 ? -20.654 -6.946 29.662 1.00 77.75 249 ILE A C 1
ATOM 2000 O O . ILE A 1 249 ? -21.404 -6.940 30.631 1.00 77.75 249 ILE A O 1
ATOM 2004 N N . ALA A 1 250 ? -19.332 -6.819 29.798 1.00 80.88 250 ALA A N 1
ATOM 2005 C CA . ALA A 1 250 ? -18.665 -6.702 31.093 1.00 80.88 250 ALA A CA 1
ATOM 2006 C C . ALA A 1 250 ? -18.727 -5.290 31.724 1.00 80.88 250 ALA A C 1
ATOM 2008 O O . ALA A 1 250 ? -18.101 -5.063 32.758 1.00 80.88 250 ALA A O 1
ATOM 2009 N N . GLY A 1 251 ? -19.383 -4.307 31.089 1.00 80.31 251 GLY A N 1
ATOM 2010 C CA . GLY A 1 251 ? -19.435 -2.915 31.567 1.00 80.31 251 GLY A CA 1
ATOM 2011 C C . GLY A 1 251 ? -18.088 -2.167 31.546 1.00 80.31 251 GLY A C 1
ATOM 2012 O O . GLY A 1 251 ? -17.944 -1.098 32.136 1.00 80.31 251 GLY A O 1
ATOM 2013 N N . GLY A 1 252 ? -17.069 -2.707 30.872 1.00 88.06 252 GLY A N 1
ATOM 2014 C CA . GLY A 1 252 ? -15.688 -2.212 30.906 1.00 88.06 252 GLY A CA 1
ATOM 2015 C C . GLY A 1 252 ? -15.339 -1.154 29.854 1.00 88.06 252 GLY A C 1
ATOM 2016 O O . GLY A 1 252 ? -14.264 -0.552 29.929 1.00 88.06 252 GLY A O 1
ATOM 2017 N N . MET A 1 253 ? -16.215 -0.904 28.873 1.00 89.56 253 MET A N 1
ATOM 2018 C CA . MET A 1 253 ? -15.900 -0.041 27.723 1.00 89.56 253 MET A CA 1
ATOM 2019 C C . MET A 1 253 ? -15.535 1.392 28.112 1.00 89.56 253 MET A C 1
ATOM 2021 O O . MET A 1 253 ? -14.572 1.940 27.575 1.00 89.56 253 MET A O 1
ATOM 2025 N N . LEU A 1 254 ? -16.235 1.989 29.079 1.00 89.38 254 LEU A N 1
ATOM 2026 C CA . LEU A 1 254 ? -15.947 3.358 29.515 1.00 89.38 254 LEU A CA 1
ATOM 2027 C C . LEU A 1 254 ? -14.576 3.464 30.201 1.00 89.38 254 LEU A C 1
ATOM 2029 O O . LEU A 1 254 ? -13.833 4.420 29.970 1.00 89.38 254 LEU A O 1
ATOM 2033 N N . LYS A 1 255 ? -14.201 2.454 30.997 1.00 91.56 255 LYS A N 1
ATOM 2034 C CA . LYS A 1 255 ? -12.876 2.368 31.630 1.00 91.56 255 LYS A CA 1
ATOM 2035 C C . LYS A 1 255 ? -11.772 2.270 30.578 1.00 91.56 255 LYS A C 1
ATOM 2037 O O . LYS A 1 255 ? -10.762 2.960 30.688 1.00 91.56 255 LYS A O 1
ATOM 2042 N N . ILE A 1 256 ? -11.979 1.463 29.536 1.00 91.50 256 ILE A N 1
ATOM 2043 C CA . ILE A 1 256 ? -11.037 1.339 28.416 1.00 91.50 256 ILE A CA 1
ATOM 2044 C C . ILE A 1 256 ? -10.927 2.662 27.661 1.00 91.50 256 ILE A C 1
ATOM 2046 O O . ILE A 1 256 ? -9.815 3.128 27.421 1.00 91.50 256 ILE A O 1
ATOM 2050 N N . ALA A 1 257 ? -12.055 3.297 27.340 1.00 90.31 257 ALA A N 1
ATOM 2051 C CA . ALA A 1 257 ? -12.104 4.569 26.625 1.00 90.31 257 ALA A CA 1
ATOM 2052 C C . ALA A 1 257 ? -11.381 5.711 27.365 1.00 90.31 257 ALA A C 1
ATOM 2054 O O . ALA A 1 257 ? -10.848 6.619 26.728 1.00 90.31 257 ALA A O 1
ATOM 2055 N N . ARG A 1 258 ? -11.333 5.645 28.702 1.00 91.31 258 ARG A N 1
ATOM 2056 C CA . ARG A 1 258 ? -10.636 6.601 29.579 1.00 91.31 258 ARG A CA 1
ATOM 2057 C C . ARG A 1 258 ? -9.205 6.190 29.940 1.00 91.31 258 ARG A C 1
ATOM 2059 O O . ARG A 1 258 ? -8.524 6.931 30.648 1.00 91.31 258 ARG A O 1
ATOM 2066 N N . SER A 1 259 ? -8.742 5.019 29.499 1.00 91.44 259 SER A N 1
ATOM 2067 C CA . SER A 1 259 ? -7.379 4.571 29.787 1.00 91.44 259 SER A CA 1
ATOM 2068 C C . SER A 1 259 ? -6.345 5.466 29.097 1.00 91.44 259 SER A C 1
ATOM 2070 O O . SER A 1 259 ? -6.567 5.976 28.001 1.00 91.44 259 SER A O 1
ATOM 2072 N N . LYS A 1 260 ? -5.202 5.664 29.759 1.00 85.00 260 LYS A N 1
ATOM 2073 C CA . LYS A 1 260 ? -4.113 6.532 29.288 1.00 85.00 260 LYS A CA 1
ATOM 2074 C C . LYS A 1 260 ? -2.964 5.757 28.640 1.00 85.00 260 LYS A C 1
ATOM 2076 O O . LYS A 1 260 ? -1.844 6.246 28.654 1.00 85.00 260 LYS A O 1
ATOM 2081 N N . ASP A 1 261 ? -3.202 4.552 28.117 1.00 80.75 261 ASP A N 1
ATOM 2082 C CA . ASP A 1 261 ? -2.137 3.798 27.442 1.00 80.75 261 ASP A CA 1
ATOM 2083 C C . ASP A 1 261 ? -1.710 4.557 26.172 1.00 80.75 261 ASP A C 1
ATOM 2085 O O . ASP A 1 261 ? -2.542 4.719 25.276 1.00 80.75 261 ASP A O 1
ATOM 2089 N N . PRO A 1 262 ? -0.460 5.048 26.073 1.00 74.88 262 PRO A N 1
ATOM 2090 C CA . PRO A 1 262 ? -0.011 5.806 24.912 1.00 74.88 262 PRO A CA 1
ATOM 2091 C C . PRO A 1 262 ? 0.525 4.903 23.789 1.00 74.88 262 PRO A C 1
ATOM 2093 O O . PRO A 1 262 ? 0.889 5.394 22.721 1.00 74.88 262 PRO A O 1
ATOM 2096 N N . ARG A 1 263 ? 0.631 3.586 24.010 1.00 80.38 263 ARG A N 1
ATOM 2097 C CA . ARG A 1 263 ? 1.425 2.704 23.148 1.00 80.38 263 ARG A CA 1
ATOM 2098 C C . ARG A 1 263 ? 0.707 2.361 21.850 1.00 80.38 263 ARG A C 1
ATOM 2100 O O . ARG A 1 263 ? -0.262 1.607 21.825 1.00 80.38 263 ARG A O 1
ATOM 2107 N N . CYS A 1 264 ? 1.246 2.851 20.742 1.00 81.19 264 CYS A N 1
ATOM 2108 C CA . CYS A 1 264 ? 0.870 2.369 19.421 1.00 81.19 264 CYS A CA 1
ATOM 2109 C C . CYS A 1 264 ? 1.624 1.076 19.095 1.00 81.19 264 CYS A C 1
ATOM 2111 O O . CYS A 1 264 ? 2.798 0.925 19.427 1.00 81.19 264 CYS A O 1
ATOM 2113 N N . VAL A 1 265 ? 0.953 0.150 18.414 1.00 79.94 265 VAL A N 1
ATOM 2114 C CA . VAL A 1 265 ? 1.567 -1.086 17.923 1.00 79.94 265 VAL A CA 1
ATOM 2115 C C . VAL A 1 265 ? 1.746 -0.971 16.420 1.00 79.94 265 VAL A C 1
ATOM 2117 O O . VAL A 1 265 ? 0.774 -0.767 15.692 1.00 79.94 265 VAL A O 1
ATOM 2120 N N . VAL A 1 266 ? 2.980 -1.123 15.951 1.00 75.25 266 VAL A N 1
ATOM 2121 C CA . VAL A 1 266 ? 3.301 -1.132 14.522 1.00 75.25 266 VAL A CA 1
ATOM 2122 C C . VAL A 1 266 ? 3.450 -2.575 14.062 1.00 75.25 266 VAL A C 1
ATOM 2124 O O . VAL A 1 266 ? 4.221 -3.337 14.638 1.00 75.25 266 VAL A O 1
ATOM 2127 N N . VAL A 1 267 ? 2.697 -2.959 13.033 1.00 74.81 267 VAL A N 1
ATOM 2128 C CA . VAL A 1 267 ? 2.739 -4.312 12.463 1.00 74.81 267 VAL A CA 1
ATOM 2129 C C . VAL A 1 267 ? 2.976 -4.227 10.956 1.00 74.81 267 VAL A C 1
ATOM 2131 O O . VAL A 1 267 ? 2.275 -3.465 10.280 1.00 74.81 267 VAL A O 1
ATOM 2134 N N . PRO A 1 268 ? 3.916 -5.007 10.392 1.00 70.62 268 PRO A N 1
ATOM 2135 C CA . PRO A 1 268 ? 4.027 -5.147 8.950 1.00 70.62 268 PRO A CA 1
ATOM 2136 C C . PRO A 1 268 ? 2.839 -5.958 8.420 1.00 70.62 268 PRO A C 1
ATOM 2138 O O . PRO A 1 268 ? 2.571 -7.076 8.855 1.00 70.62 268 PRO A O 1
ATOM 2141 N N . LYS A 1 269 ? 2.116 -5.390 7.459 1.00 73.69 269 LYS A N 1
ATOM 2142 C CA . LYS A 1 269 ? 1.117 -6.097 6.663 1.00 73.69 269 LYS A CA 1
ATOM 2143 C C . LYS A 1 269 ? 1.728 -6.412 5.309 1.00 73.69 269 LYS A C 1
ATOM 2145 O O . LYS A 1 269 ? 1.836 -5.532 4.452 1.00 73.69 269 LYS A O 1
ATOM 2150 N N . GLU A 1 270 ? 2.125 -7.662 5.134 1.00 65.75 270 GLU A N 1
ATOM 2151 C CA . GLU A 1 270 ? 2.646 -8.164 3.869 1.00 65.75 270 GLU A CA 1
ATOM 2152 C C . GLU A 1 270 ? 1.504 -8.290 2.856 1.00 65.75 270 GLU A C 1
ATOM 2154 O O . GLU A 1 270 ? 0.536 -9.024 3.059 1.00 65.75 270 GLU A O 1
ATOM 2159 N N . GLU A 1 271 ? 1.595 -7.543 1.757 1.00 58.53 271 GLU A N 1
ATOM 2160 C CA . GLU A 1 271 ? 0.729 -7.717 0.594 1.00 58.53 271 GLU A CA 1
ATOM 2161 C C . GLU A 1 271 ? 1.598 -8.035 -0.633 1.00 58.53 271 GLU A C 1
ATOM 2163 O O . GLU A 1 271 ? 2.758 -7.619 -0.683 1.00 58.53 271 GLU A O 1
ATOM 2168 N N . PRO A 1 272 ? 1.057 -8.720 -1.660 1.00 48.00 272 PRO A N 1
ATOM 2169 C CA . PRO A 1 272 ? 1.848 -9.188 -2.801 1.00 48.00 272 PRO A CA 1
ATOM 2170 C C . PRO A 1 272 ? 2.663 -8.108 -3.530 1.00 48.00 272 PRO A C 1
ATOM 2172 O O . PRO A 1 272 ? 3.707 -8.420 -4.083 1.00 48.00 272 PRO A O 1
ATOM 2175 N N . ALA A 1 273 ? 2.207 -6.853 -3.546 1.00 48.88 273 ALA A N 1
ATOM 2176 C CA . ALA A 1 273 ? 2.890 -5.763 -4.251 1.00 48.88 273 ALA A CA 1
ATOM 2177 C C . ALA A 1 273 ? 3.667 -4.811 -3.324 1.00 48.88 273 ALA A C 1
ATOM 2179 O O . ALA A 1 273 ? 4.571 -4.111 -3.773 1.00 48.88 273 ALA A O 1
ATOM 2180 N N . LYS A 1 274 ? 3.295 -4.735 -2.040 1.00 58.97 274 LYS A N 1
ATOM 2181 C CA . LYS A 1 274 ? 3.898 -3.817 -1.067 1.00 58.97 274 LYS A CA 1
ATOM 2182 C C . LYS A 1 274 ? 3.653 -4.294 0.356 1.00 58.97 274 LYS A C 1
ATOM 2184 O O . LYS A 1 274 ? 2.544 -4.698 0.691 1.00 58.97 274 LYS A O 1
ATOM 2189 N N . THR A 1 275 ? 4.651 -4.154 1.214 1.00 64.56 275 THR A N 1
ATOM 2190 C CA . THR A 1 275 ? 4.451 -4.276 2.659 1.00 64.56 275 THR A CA 1
ATOM 2191 C C . THR A 1 275 ? 4.017 -2.918 3.188 1.00 64.56 275 THR A C 1
ATOM 2193 O O . THR A 1 275 ? 4.680 -1.912 2.945 1.00 64.56 275 THR A O 1
ATOM 2196 N N . ARG A 1 276 ? 2.872 -2.863 3.869 1.00 70.44 276 ARG A N 1
ATOM 2197 C CA . ARG A 1 276 ? 2.398 -1.640 4.531 1.00 70.44 276 ARG A CA 1
ATOM 2198 C C . ARG A 1 276 ? 2.728 -1.724 6.012 1.00 70.44 276 ARG A C 1
ATOM 2200 O O . ARG A 1 276 ? 2.561 -2.782 6.608 1.00 70.44 276 ARG A O 1
ATOM 2207 N N . LEU A 1 277 ? 3.116 -0.611 6.619 1.00 71.50 277 LEU A N 1
ATOM 2208 C CA . LEU A 1 277 ? 3.136 -0.506 8.073 1.00 71.50 277 LEU A CA 1
ATOM 2209 C C . LEU A 1 277 ? 1.728 -0.151 8.552 1.00 71.50 277 LEU A C 1
ATOM 2211 O O . LEU A 1 277 ? 1.138 0.831 8.103 1.00 71.50 277 LEU A O 1
ATOM 2215 N N . ILE A 1 278 ? 1.173 -0.979 9.432 1.00 77.25 278 ILE A N 1
ATOM 2216 C CA . ILE A 1 278 ? -0.098 -0.713 10.101 1.00 77.25 278 ILE A CA 1
ATOM 2217 C C . ILE A 1 278 ? 0.220 -0.218 11.503 1.00 77.25 278 ILE A C 1
ATOM 2219 O O . ILE A 1 278 ? 0.678 -0.988 12.345 1.00 77.25 278 ILE A O 1
ATOM 2223 N N . ILE A 1 279 ? -0.038 1.063 11.747 1.00 79.62 279 ILE A N 1
ATOM 2224 C CA . ILE A 1 279 ? 0.062 1.668 13.074 1.00 79.62 279 ILE A CA 1
ATOM 2225 C C . ILE A 1 279 ? -1.310 1.538 13.732 1.00 79.62 279 ILE A C 1
ATOM 2227 O O . ILE A 1 279 ? -2.279 2.172 13.317 1.00 79.62 279 ILE A O 1
ATOM 2231 N N . THR A 1 280 ? -1.409 0.669 14.732 1.00 81.12 280 THR A N 1
ATOM 2232 C CA . THR A 1 280 ? -2.630 0.471 15.513 1.00 81.12 280 THR A CA 1
ATOM 2233 C C . THR A 1 280 ? -2.542 1.308 16.778 1.00 81.12 280 THR A C 1
ATOM 2235 O O . THR A 1 280 ? -1.656 1.097 17.606 1.00 81.12 280 THR A O 1
ATOM 2238 N N . THR A 1 281 ? -3.460 2.256 16.932 1.00 84.81 281 THR A N 1
ATOM 2239 C CA . THR A 1 281 ? -3.575 3.065 18.147 1.00 84.81 281 THR A CA 1
ATOM 2240 C C . THR A 1 281 ? -4.217 2.264 19.286 1.00 84.81 281 THR A C 1
ATOM 2242 O O . THR A 1 281 ? -5.054 1.397 19.012 1.00 84.81 281 THR A O 1
ATOM 2245 N N . PRO A 1 282 ? -3.922 2.592 20.556 1.00 89.25 282 PRO A N 1
ATOM 2246 C CA . PRO A 1 282 ? -4.690 2.113 21.703 1.00 89.25 282 PRO A CA 1
ATOM 2247 C C . PRO A 1 282 ? -6.198 2.292 21.498 1.00 89.25 282 PRO A C 1
ATOM 2249 O O . PRO A 1 282 ? -6.633 3.290 20.912 1.00 89.25 282 PRO A O 1
ATOM 2252 N N . MET A 1 283 ? -7.008 1.371 22.035 1.00 91.06 283 MET A N 1
ATOM 2253 C CA . MET A 1 283 ? -8.468 1.461 21.902 1.00 91.06 283 MET A CA 1
ATOM 2254 C C . MET A 1 283 ? -9.035 2.748 22.502 1.00 91.06 283 MET A C 1
ATOM 2256 O O . MET A 1 283 ? -9.953 3.318 21.922 1.00 91.06 283 MET A O 1
ATOM 2260 N N . ALA A 1 284 ? -8.454 3.256 23.592 1.00 92.06 284 ALA A N 1
ATOM 2261 C CA . ALA A 1 284 ? -8.827 4.551 24.154 1.00 92.06 284 ALA A CA 1
ATOM 2262 C C . ALA A 1 284 ? -8.689 5.683 23.128 1.00 92.06 284 ALA A C 1
ATOM 2264 O O . ALA A 1 284 ? -9.651 6.392 22.845 1.00 92.06 284 ALA A O 1
ATOM 2265 N N . SER A 1 285 ? -7.507 5.815 22.521 1.00 91.38 285 SER A N 1
ATOM 2266 C CA . SER A 1 285 ? -7.232 6.848 21.519 1.00 91.38 285 SER A CA 1
ATOM 2267 C C . SER A 1 285 ? -8.159 6.717 20.310 1.00 91.38 285 SER A C 1
ATOM 2269 O O . SER A 1 285 ? -8.749 7.706 19.876 1.00 91.38 285 SER A O 1
ATOM 2271 N N . TYR A 1 286 ? -8.375 5.487 19.830 1.00 91.56 286 TYR A N 1
ATOM 2272 C CA . TYR A 1 286 ? -9.315 5.221 18.743 1.00 91.56 286 TYR A CA 1
ATOM 2273 C C . TYR A 1 286 ? -10.739 5.684 19.080 1.00 91.56 286 TYR A C 1
ATOM 2275 O O . TYR A 1 286 ? -11.344 6.389 18.279 1.00 91.56 286 TYR A O 1
ATOM 2283 N N . LEU A 1 287 ? -11.274 5.312 20.248 1.00 92.25 287 LEU A N 1
ATOM 2284 C CA . LEU A 1 287 ? -12.645 5.646 20.652 1.00 92.25 287 LEU A CA 1
ATOM 2285 C C . LEU A 1 287 ? -12.840 7.157 20.815 1.00 92.25 287 LEU A C 1
ATOM 2287 O O . LEU A 1 287 ? -13.847 7.693 20.359 1.00 92.25 287 LEU A O 1
ATOM 2291 N N . ASN A 1 288 ? -11.862 7.850 21.404 1.00 91.62 288 ASN A N 1
ATOM 2292 C CA . ASN A 1 288 ? -11.899 9.306 21.541 1.00 91.62 288 ASN A CA 1
ATOM 2293 C C . ASN A 1 288 ? -11.882 9.998 20.170 1.00 91.62 288 ASN A C 1
ATOM 2295 O O . ASN A 1 288 ? -12.721 10.855 19.904 1.00 91.62 288 ASN A O 1
ATOM 2299 N N . GLN A 1 289 ? -10.983 9.589 19.269 1.00 89.94 289 GLN A N 1
ATOM 2300 C CA . GLN A 1 289 ? -10.939 10.133 17.910 1.00 89.94 289 GLN A CA 1
ATOM 2301 C C . GLN A 1 289 ? -12.231 9.828 17.145 1.00 89.94 289 GLN A C 1
ATOM 2303 O O . GLN A 1 289 ? -12.827 10.730 16.565 1.00 89.94 289 GLN A O 1
ATOM 2308 N N . ALA A 1 290 ? -12.705 8.580 17.179 1.00 89.44 290 ALA A N 1
ATOM 2309 C CA . ALA A 1 290 ? -13.942 8.164 16.524 1.00 89.44 290 ALA A CA 1
ATOM 2310 C C . ALA A 1 290 ? -15.150 8.968 17.019 1.00 89.44 290 ALA A C 1
ATOM 2312 O O . ALA A 1 290 ? -15.988 9.354 16.208 1.00 89.44 290 ALA A O 1
ATOM 2313 N N . TYR A 1 291 ? -15.214 9.276 18.318 1.00 90.31 291 TYR A N 1
ATOM 2314 C CA . TYR A 1 291 ? -16.265 10.122 18.869 1.00 90.31 291 TYR A CA 1
ATOM 2315 C C . TYR A 1 291 ? -16.171 11.568 18.374 1.00 90.31 291 TYR A C 1
ATOM 2317 O O . TYR A 1 291 ? -17.185 12.129 17.968 1.00 90.31 291 TYR A O 1
ATOM 2325 N N . ILE A 1 292 ? -14.974 12.165 18.332 1.00 86.81 292 ILE A N 1
ATOM 2326 C CA . ILE A 1 292 ? -14.776 13.509 17.758 1.00 86.81 292 ILE A CA 1
ATOM 2327 C C . ILE A 1 292 ? -15.285 13.540 16.311 1.00 86.81 292 ILE A C 1
ATOM 2329 O O . ILE A 1 292 ? -16.071 14.415 15.950 1.00 86.81 292 ILE A O 1
ATOM 2333 N N . TRP A 1 293 ? -14.916 12.543 15.503 1.00 84.06 293 TRP A N 1
ATOM 2334 C CA . TRP A 1 293 ? -15.382 12.437 14.120 1.00 84.06 293 TRP A CA 1
ATOM 2335 C C . TRP A 1 293 ? -16.893 12.208 14.017 1.00 84.06 293 TRP A C 1
ATOM 2337 O O . TRP A 1 293 ? -17.549 12.812 13.173 1.00 84.06 293 TRP A O 1
ATOM 2347 N N . TYR A 1 294 ? -17.470 11.390 14.899 1.00 83.50 294 TYR A N 1
ATOM 2348 C CA . TYR A 1 294 ? -18.917 11.188 14.986 1.00 83.50 294 TYR A CA 1
ATOM 2349 C C . TYR A 1 294 ? -19.659 12.500 15.281 1.00 83.50 294 TYR A C 1
ATOM 2351 O O . TYR A 1 294 ? -20.665 12.804 14.634 1.00 83.50 294 TYR A O 1
ATOM 2359 N N . ARG A 1 295 ? -19.128 13.319 16.199 1.00 83.50 295 ARG A N 1
ATOM 2360 C CA . ARG A 1 295 ? -19.669 14.644 16.537 1.00 83.50 295 ARG A CA 1
ATOM 2361 C C . ARG A 1 295 ? -19.594 15.630 15.368 1.00 83.50 295 ARG A C 1
ATOM 2363 O O . ARG A 1 295 ? -20.462 16.491 15.261 1.00 83.50 295 ARG A O 1
ATOM 2370 N N . MET A 1 296 ? -18.606 15.481 14.485 1.00 78.25 296 MET A N 1
ATOM 2371 C CA . MET A 1 296 ? -18.460 16.276 13.257 1.00 78.25 296 MET A CA 1
ATOM 2372 C C . MET A 1 296 ? -19.352 15.790 12.099 1.00 78.25 296 MET A C 1
ATOM 2374 O O . MET A 1 296 ? -19.442 16.451 11.070 1.00 78.25 296 MET A O 1
ATOM 2378 N N . GLY A 1 297 ? -20.024 14.645 12.239 1.00 76.88 297 GLY A N 1
ATOM 2379 C CA . GLY A 1 297 ? -20.933 14.101 11.231 1.00 76.88 297 GLY A CA 1
ATOM 2380 C C . GLY A 1 297 ? -20.250 13.430 10.042 1.00 76.88 297 GLY A C 1
ATOM 2381 O O . GLY A 1 297 ? -19.051 13.164 10.051 1.00 76.88 297 GLY A O 1
ATOM 2382 N N . LYS A 1 298 ? -21.026 13.075 9.010 1.00 74.25 298 LYS A N 1
ATOM 2383 C CA . LYS A 1 298 ? -20.524 12.269 7.886 1.00 74.25 298 LYS A CA 1
ATOM 2384 C C . LYS A 1 298 ? -19.801 13.142 6.844 1.00 74.25 298 LYS A C 1
ATOM 2386 O O . LYS A 1 298 ? -20.442 14.002 6.239 1.00 74.25 298 LYS A O 1
ATOM 2391 N N . PRO A 1 299 ? -18.522 12.871 6.529 1.00 70.69 299 PRO A N 1
ATOM 2392 C CA . PRO A 1 299 ? -17.809 13.593 5.479 1.00 70.69 299 PRO A CA 1
ATOM 2393 C C . PRO A 1 299 ? -18.417 13.293 4.096 1.00 70.69 299 PRO A C 1
ATOM 2395 O O . PRO A 1 299 ? -18.408 12.148 3.649 1.00 70.69 299 PRO A O 1
ATOM 2398 N N . ARG A 1 300 ? -18.924 14.310 3.378 1.00 66.25 300 ARG A N 1
ATOM 2399 C CA . ARG A 1 300 ? -19.506 14.136 2.021 1.00 66.25 300 ARG A CA 1
ATOM 2400 C C . ARG A 1 300 ? -18.470 13.783 0.950 1.00 66.25 300 ARG A C 1
ATOM 2402 O O . ARG A 1 300 ? -18.802 13.140 -0.040 1.00 66.25 300 ARG A O 1
ATOM 2409 N N . MET A 1 301 ? -17.224 14.211 1.145 1.00 67.19 301 MET A N 1
ATOM 2410 C CA . MET A 1 301 ? -16.107 13.958 0.228 1.00 67.19 301 MET A CA 1
ATOM 2411 C C . MET A 1 301 ? -15.591 12.516 0.299 1.00 67.19 301 MET A C 1
ATOM 2413 O O . MET A 1 301 ? -14.944 12.055 -0.638 1.00 67.19 301 MET A O 1
ATOM 2417 N N . LEU A 1 302 ? -15.880 11.791 1.384 1.00 61.62 302 LEU A N 1
ATOM 2418 C CA . LEU A 1 302 ? -15.475 10.400 1.546 1.00 61.62 302 LEU A CA 1
ATOM 2419 C C . LEU A 1 302 ? -16.678 9.483 1.326 1.00 61.62 302 LEU A C 1
ATOM 2421 O O . LEU A 1 302 ? -17.593 9.401 2.147 1.00 61.62 302 LEU A O 1
ATOM 2425 N N . LYS A 1 303 ? -16.647 8.711 0.239 1.00 55.00 303 LYS A N 1
ATOM 2426 C CA . LYS A 1 303 ? -17.509 7.532 0.106 1.00 55.00 303 LYS A CA 1
ATOM 2427 C C . LYS A 1 303 ? -16.953 6.446 1.031 1.00 55.00 303 LYS A C 1
ATOM 2429 O O . LYS A 1 303 ? -16.065 5.693 0.649 1.00 55.00 303 LYS A O 1
ATOM 2434 N N . SER A 1 304 ? -17.409 6.430 2.283 1.00 45.94 304 SER A N 1
ATOM 2435 C CA . SER A 1 304 ? -16.948 5.453 3.273 1.00 45.94 304 SER A CA 1
ATOM 2436 C C . SER A 1 304 ? -17.290 4.020 2.847 1.00 45.94 304 SER A C 1
ATOM 2438 O O . SER A 1 304 ? -18.452 3.696 2.613 1.00 45.94 304 SER A O 1
ATOM 2440 N N . THR A 1 305 ? -16.281 3.148 2.808 1.00 42.31 305 THR A N 1
ATOM 2441 C CA . THR A 1 305 ? -16.403 1.688 2.638 1.00 42.31 305 THR A CA 1
ATOM 2442 C C . THR A 1 305 ? -16.926 0.969 3.890 1.00 42.31 305 THR A C 1
ATOM 2444 O O . THR A 1 305 ? -17.142 -0.238 3.856 1.00 42.31 305 THR A O 1
ATOM 2447 N N . ILE A 1 306 ? -17.157 1.692 4.994 1.00 44.84 306 ILE A N 1
ATOM 2448 C CA . ILE A 1 306 ? -17.636 1.151 6.282 1.00 44.84 306 ILE A CA 1
ATOM 2449 C C . ILE A 1 306 ? -19.134 0.788 6.219 1.00 44.84 306 ILE A C 1
ATOM 2451 O O . ILE A 1 306 ? -19.607 -0.005 7.023 1.00 44.84 306 ILE A O 1
ATOM 2455 N N . GLY A 1 307 ? -19.884 1.273 5.222 1.00 37.16 307 GLY A N 1
ATOM 2456 C CA . GLY A 1 307 ? -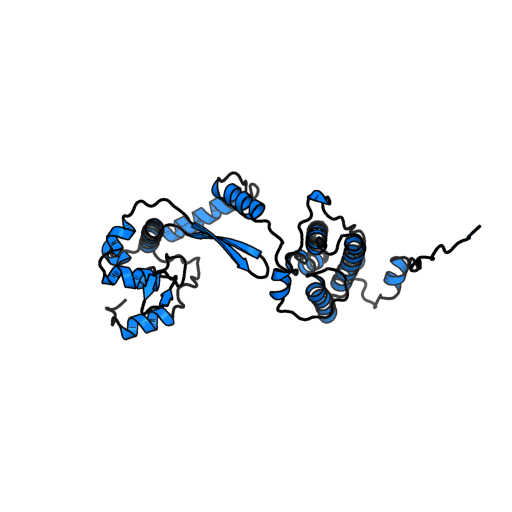21.318 0.980 5.052 1.00 37.16 307 GLY A CA 1
ATOM 2457 C C . GLY A 1 307 ? -21.670 -0.447 4.595 1.00 37.16 307 GLY A C 1
ATOM 2458 O O . GLY A 1 307 ? -22.781 -0.660 4.126 1.00 37.16 307 GLY A O 1
ATOM 2459 N N . GLY A 1 308 ? -20.740 -1.406 4.668 1.00 39.25 308 GLY A N 1
ATOM 2460 C CA . GLY A 1 308 ? -20.879 -2.747 4.085 1.00 39.25 308 GLY A CA 1
ATOM 2461 C C . GLY A 1 308 ? -20.851 -3.916 5.075 1.00 39.25 308 GLY A C 1
ATOM 2462 O O . GLY A 1 308 ? -20.597 -5.045 4.655 1.00 39.25 308 GLY A O 1
ATOM 2463 N N . PHE A 1 309 ? -21.056 -3.705 6.378 1.00 53.38 309 PHE A N 1
ATOM 2464 C CA . PHE A 1 309 ? -20.935 -4.788 7.365 1.00 53.38 309 PHE A CA 1
ATOM 2465 C C . PHE A 1 309 ? -22.210 -5.628 7.512 1.00 53.38 309 PHE A C 1
ATOM 2467 O O . PHE A 1 309 ? -22.844 -5.628 8.564 1.00 53.38 309 PHE A O 1
ATOM 2474 N N . LYS A 1 310 ? -22.513 -6.444 6.490 1.00 52.03 310 LYS A N 1
ATOM 2475 C CA . LYS A 1 310 ? -23.561 -7.485 6.550 1.00 52.03 310 LYS A CA 1
ATOM 2476 C C . LYS A 1 310 ? -23.427 -8.396 7.782 1.00 52.03 310 LYS A C 1
ATOM 2478 O O . LYS A 1 310 ? -24.425 -8.849 8.322 1.00 52.03 310 LYS A O 1
ATOM 2483 N N . THR A 1 311 ? -22.202 -8.665 8.240 1.00 46.91 311 THR A N 1
ATOM 2484 C CA . THR A 1 311 ? -21.937 -9.525 9.408 1.00 46.91 311 THR A CA 1
ATOM 2485 C C . THR A 1 311 ? -22.304 -8.861 10.737 1.00 46.91 311 THR A C 1
ATOM 2487 O O . THR A 1 311 ? -22.783 -9.537 11.638 1.00 46.91 311 THR A O 1
ATOM 2490 N N . MET A 1 312 ? -22.113 -7.543 10.858 1.00 49.62 312 MET A N 1
ATOM 2491 C CA . MET A 1 312 ? -22.508 -6.797 12.056 1.00 49.62 312 MET A CA 1
ATOM 2492 C C . MET A 1 312 ? -24.023 -6.587 12.085 1.00 49.62 312 MET A C 1
ATOM 2494 O O . MET A 1 312 ? -24.623 -6.780 13.134 1.00 49.62 312 MET A O 1
ATOM 2498 N N . GLN A 1 313 ? -24.633 -6.301 10.927 1.00 54.53 313 GLN A N 1
ATOM 2499 C CA . GLN A 1 313 ? -26.092 -6.254 10.779 1.00 54.53 313 GLN A CA 1
ATOM 2500 C C . GLN A 1 313 ? -26.736 -7.575 11.215 1.00 54.53 313 GLN A C 1
ATOM 2502 O O . GLN A 1 313 ? -27.584 -7.563 12.095 1.00 54.53 313 GLN A O 1
ATOM 2507 N N . LYS A 1 314 ? -26.238 -8.718 10.723 1.00 53.78 314 LYS A N 1
ATOM 2508 C CA . LYS A 1 314 ? -26.715 -10.045 11.151 1.00 53.78 314 LYS A CA 1
ATOM 2509 C C . LYS A 1 314 ? -26.527 -10.317 12.647 1.00 53.78 314 LYS A C 1
ATOM 2511 O O . LYS A 1 314 ? -27.377 -10.942 13.267 1.00 53.78 314 LYS A O 1
ATOM 2516 N N . TRP A 1 315 ? -25.406 -9.894 13.238 1.00 53.06 315 TRP A N 1
ATOM 2517 C CA . TRP A 1 315 ? -25.190 -10.064 14.679 1.00 53.06 315 TRP A CA 1
ATOM 2518 C C . TRP A 1 315 ? -26.144 -9.185 15.501 1.00 53.06 315 TRP A C 1
ATOM 2520 O O . TRP A 1 315 ? -26.683 -9.658 16.497 1.00 53.06 315 TRP A O 1
ATOM 2530 N N . GLN A 1 316 ? -26.393 -7.944 15.070 1.00 54.69 316 GLN A N 1
ATOM 2531 C CA . GLN A 1 316 ? -27.358 -7.044 15.709 1.00 54.69 316 GLN A CA 1
ATOM 2532 C C . GLN A 1 316 ? -28.792 -7.568 15.598 1.00 54.69 316 GLN A C 1
ATOM 2534 O O . GLN A 1 316 ? -29.468 -7.648 16.614 1.00 54.69 316 GLN A O 1
ATOM 2539 N N . GLU A 1 317 ? -29.227 -7.995 14.410 1.00 60.28 317 GLU A N 1
ATOM 2540 C CA . GLU A 1 317 ? -30.562 -8.572 14.175 1.00 60.28 317 GLU A CA 1
ATOM 2541 C C . GLU A 1 317 ? -30.859 -9.757 15.107 1.00 60.28 317 GLU A C 1
ATOM 2543 O O . GLU A 1 317 ? -31.983 -9.907 15.576 1.00 60.28 317 GLU A O 1
ATOM 2548 N N . ASN A 1 318 ? -29.840 -10.558 15.427 1.00 56.38 318 ASN A N 1
ATOM 2549 C CA . ASN A 1 318 ? -29.989 -11.750 16.261 1.00 56.38 318 ASN A CA 1
ATOM 2550 C C . ASN A 1 318 ? -29.875 -11.497 17.773 1.00 56.38 318 ASN A C 1
ATOM 2552 O O . ASN A 1 318 ? -30.254 -12.374 18.543 1.00 56.38 318 ASN A O 1
ATOM 2556 N N . ASN A 1 319 ? -29.319 -10.361 18.217 1.00 51.19 319 ASN A N 1
ATOM 2557 C CA . ASN A 1 319 ? -28.989 -10.148 19.637 1.00 51.19 319 ASN A CA 1
ATOM 2558 C C . ASN A 1 319 ? -29.555 -8.849 20.236 1.00 51.19 319 ASN A C 1
ATOM 2560 O O . ASN A 1 319 ? -29.709 -8.774 21.451 1.00 51.19 319 ASN A O 1
ATOM 2564 N N . TYR A 1 320 ? -29.865 -7.835 19.420 1.00 53.00 320 TYR A N 1
ATOM 2565 C CA . TYR A 1 320 ? -30.360 -6.528 19.867 1.00 53.00 320 TYR A CA 1
ATOM 2566 C C . TYR A 1 320 ? -31.262 -5.881 18.791 1.00 53.00 320 TYR A C 1
ATOM 2568 O O . TYR A 1 320 ? -30.745 -5.178 17.916 1.00 53.00 320 TYR A O 1
ATOM 2576 N N . PRO A 1 321 ? -32.598 -6.067 18.828 1.00 42.50 321 PRO A N 1
ATOM 2577 C CA . PRO A 1 321 ? -33.504 -5.346 17.933 1.00 42.50 321 PRO A CA 1
ATOM 2578 C C . PRO A 1 321 ? -33.389 -3.833 18.190 1.00 42.50 321 PRO A C 1
ATOM 2580 O O . PRO A 1 321 ? -33.547 -3.366 19.317 1.00 42.50 321 PRO A O 1
ATOM 2583 N N . LEU A 1 322 ? -33.036 -3.070 17.153 1.00 44.41 322 LEU A N 1
ATOM 2584 C CA . LEU A 1 322 ? -32.715 -1.645 17.263 1.00 44.41 322 LEU A CA 1
ATOM 2585 C C . LEU A 1 322 ? -33.945 -0.781 17.594 1.00 44.41 322 LEU A C 1
ATOM 2587 O O . LEU A 1 322 ? -35.013 -0.948 17.008 1.00 44.41 322 LEU A O 1
ATOM 2591 N N . LEU A 1 323 ? -33.732 0.223 18.456 1.00 37.56 323 LEU A N 1
ATOM 2592 C CA . LEU A 1 323 ? -34.496 1.476 18.435 1.00 37.56 323 LEU A CA 1
ATOM 2593 C C . LEU A 1 323 ? -34.212 2.221 17.113 1.00 37.56 323 LEU A C 1
ATOM 2595 O O . LEU A 1 323 ? -33.096 2.113 16.599 1.00 37.56 323 LEU A O 1
ATOM 2599 N N . PRO A 1 324 ? -35.180 2.974 16.558 1.00 33.59 324 PRO A N 1
ATOM 2600 C CA . PRO A 1 324 ? -35.076 3.535 15.212 1.00 33.59 324 PRO A CA 1
ATOM 2601 C C . PRO A 1 324 ? -33.863 4.464 15.056 1.00 33.59 324 PRO A C 1
ATOM 2603 O O . PRO A 1 324 ? -33.572 5.268 15.944 1.00 33.59 324 PRO A O 1
ATOM 2606 N N . CYS A 1 325 ? -33.173 4.322 13.919 1.00 35.62 325 CYS A N 1
ATOM 2607 C CA . CYS A 1 325 ? -32.067 5.171 13.473 1.00 35.62 325 CYS A CA 1
ATOM 2608 C C . CYS A 1 325 ? -32.490 6.619 13.218 1.00 35.62 325 CYS A C 1
ATOM 2610 O O . CYS A 1 325 ? -33.597 6.820 12.672 1.00 35.62 325 CYS A O 1
#

Mean predicted aligned error: 15.1 Å

Organism: NCBI:txid158383

Secondary structure (DSSP, 8-state):
----------------HHHHHHTT--S---THHHHHHHHHT----PPPGGG-----HHHHTT-------SS--GGGHHHHHHHHHHHHHTT-HHHHHHHHHHHHHHHHHHTTS-GGGHHHHHHHHHHHHHHHHHT--SSSSTHHHHHHHTS-GGGSSPPP---HHHHHHHHHHHHHT-----HHHHHHHHHHHHHHHHHHHTS--S----HHHHHH-HHHH--SSSS--EEETTEEE--HHHHHHHHHHTT-HHHHHT------EEEEEE-SS-EEEEEEPPHHHHHHHHHHHHHT---TT---GGGG-HHHHHHHHHH-PPPP-

Foldseek 3Di:
DDDDDPDDDPPDDPPPPVNVVVVDDDDDDFPLVVLLVLLLPQQFDFDDPVPFDFDDPVQVVVDPDDADFPAQQPQLRRQLRVLLVVCVVVVVPSLSSSSVSLRNNLRVNLVPPDPRRSNRRSLRRLVVSLVSLVVLPPDPGVSVVSNVSSHDSSQRGWEDDDDPVNVVVVVCCVVVVVDDPDPVCVVVVVVVVVVLLVVLQVDFDPDDDDLLVQQLPLLLQWDQAQAAWDADPNDTGHTSSVVSVVCSVVVNRVVQLPDPPADWDWDWDDDGRYTDTDTRGRPNVSSVVSRVVVRSPDRPVDPDPSVDPPVVVVVCVVPPDDDDD

Solvent-accessible surface area (backbone atoms only — not comparable to full-atom values): 19316 Å² total; per-residue (Å²): 141,83,81,85,85,84,80,78,75,84,76,72,81,83,68,52,74,64,64,64,55,70,76,66,74,68,101,71,94,57,83,54,63,60,53,33,52,55,44,66,64,66,74,74,59,54,68,60,79,88,74,48,38,60,58,54,71,74,57,60,74,68,61,84,76,91,50,82,50,84,46,69,38,62,63,27,13,26,50,52,36,52,48,36,50,49,31,40,74,72,67,37,47,58,55,18,49,28,50,49,56,44,48,54,52,44,22,58,63,35,63,80,42,60,76,56,30,25,46,41,36,45,39,41,23,32,48,54,47,35,60,56,43,66,65,56,68,84,62,103,45,81,49,58,58,45,34,61,77,56,55,58,68,50,57,52,29,55,53,77,61,73,53,71,64,56,54,51,52,53,51,47,41,66,71,69,65,75,66,87,71,56,75,95,46,41,64,61,52,51,54,52,50,48,56,52,48,55,64,34,62,71,44,72,51,90,78,71,75,54,71,67,59,45,62,59,40,36,85,82,74,43,43,81,51,79,38,66,71,36,74,57,94,89,39,79,42,52,12,25,45,58,36,36,51,60,28,41,78,68,69,41,40,64,61,46,47,68,45,82,69,80,65,62,48,78,42,82,45,83,41,67,68,48,72,42,80,45,76,36,59,30,67,16,59,48,49,53,52,52,47,55,47,58,55,38,39,84,53,86,91,54,86,67,80,75,85,68,54,64,68,58,53,56,51,34,68,75,75,51,82,76,77,87,132